Protein 4X8N (pdb70)

Sequence (185 aa):
RVLLALHHDRAPQLKISDDRLTVVGEKGYSMVRASHGVRKGAWYFEITVDEMPPDTAARLGWSQPLGNLQAPLGYDKFSYSWRSKKGTKFHQSIGKHYSSSGYGQGDVLGFYINLPEGSEIIFYKNGVNQGVAYKDIFEGVYFPAISLYKSCTVSINFGPCFKYPPKDLTYRPMSDMGERREEFDIED

Foldseek 3Di:
DKAWDPVFADPQWDADPRRFKIWDAAAKFKTWIPDWAQAFKEKKKKAFAFDPPVKKKWWAKFFSPPGRRHHALCEQGGWTFIQAQRWIHHVRDTDHFAGHHHHGWMKMWMWHRHCQTFIWMAIQQHTSDTDDPPGDHDIMTTMMMIHHTTMMGMGQDPDDPHDHPPDDHHRNVVRD/DPCPPDDDD

InterPro domains:
  IPR001870 B30.2/SPRY domain [PS50188] (360-583)
  IPR003877 SPRY domain [PF00622] (421-495)
  IPR003877 SPRY domain [SM00449] (418-582)
  IPR013320 Concanavalin A-like lectin/glucanase domain superfamily [SSF49899] (340-584)
  IPR037353 Histone methyltransferase complex subunit ASH2 [PTHR10598] (109-627)
  IPR043136 B30.2/SPRY domain superfamily [G3DSA:2.60.120.920] (379-598)
  IPR049455 Set1/Ash2 histone methyltransferase complex subunit ASH2-like, PHD zinc finger [PF21257] (108-160)
  IPR053835 Set1/Ash2 histone methyltransferase complex subunit ASH2-like, winged-helix [PF21198] (162-269)

Organism: Homo sapiens (NCBI:txid9606)

Nearest PDB structures (foldseek):
  4x8n-assembly1_A  TM=1.006E+00  e=3.905E-38  Homo sapiens
  7w6i-assembly1_A  TM=1.001E+00  e=7.296E-36  Homo sapiens
  7bre-assembly2_D  TM=9.884E-01  e=9.895E-34  Homo sapiens
  6w5m-assembly1_D  TM=9.488E-01  e=1.806E-28  Homo sapiens
  6kiw-assembly1_T  TM=9.472E-01  e=4.475E-28  Homo sapiens

CATH classification: 2.60.120.920

GO terms:
  GO:0005634 n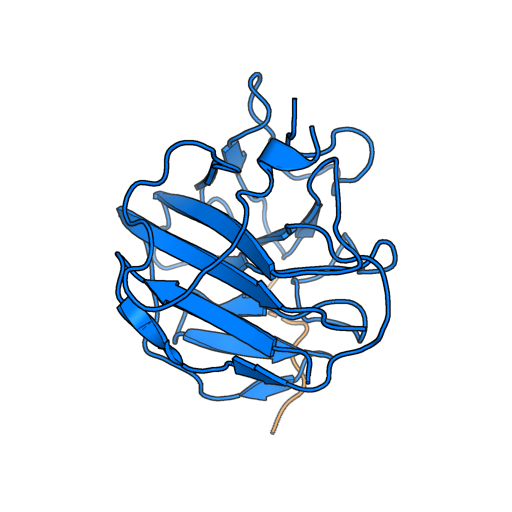ucleus (C, IDA)
  GO:0035097 histone methyltransferase complex (C, IDA)
  GO:0006974 DNA damage response (P, IDA)
  GO:0045815 transcription initiation-coupled chromatin remodeling (P, IDA)
  GO:0044666 MLL3/4 complex (C, IDA)
  GO:0048188 Set1C/COMPASS complex (C, IDA)
  GO:0005515 protein binding (F, IPI)
  GO:0005654 nucleoplasm (C, TAS)
  GO:0005634 nucleus (C, IMP)
  GO:0008013 beta-catenin binding (F, IPI)
  GO:0005654 nucleoplasm (C, IDA)
  GO:0005886 plasma membrane (C, IDA)
  GO:0000976 transcription cis-regulatory region binding (F, IDA)
  GO:0043627 response to estrogen (P, IDA)
  GO:0008284 positive regulation of cell population proliferation (P, IMP)

Radius of gyration: 14.5 Å; Cα contacts (8 Å, |Δi|>4): 533; chains: 2; bounding box: 39×40×36 Å

Solvent-accessible surface area: 8459 Å² total

B-factor: mean 18.93, std 9.14, range [5.97, 74.37]

Structure (mmCIF, N/CA/C/O backbone):
data_4X8N
#
_entry.id   4X8N
#
_cell.length_a   38.279
_cell.length_b   51.542
_cell.length_c   110.201
_cell.angle_alpha   90.00
_cell.angle_beta   90.00
_cell.angle_gamma   90.00
#
_symmetry.space_group_name_H-M   'P 2 21 21'
#
loop_
_entity.id
_entity.type
_entity.pdbx_description
1 polymer 'Set1/Ash2 histone methyltransferase complex subunit ASH2'
2 polymer 'Retinoblastoma-binding protein 5'
3 water water
#
loop_
_atom_site.group_PDB
_atom_site.id
_atom_site.type_symbol
_atom_site.label_atom_id
_atom_site.label_alt_id
_atom_site.label_comp_id
_atom_site.label_asym_id
_atom_site.label_entity_id
_atom_site.label_seq_id
_atom_site.pdbx_PDB_ins_code
_atom_site.Cartn_x
_atom_site.Cartn_y
_atom_site.Car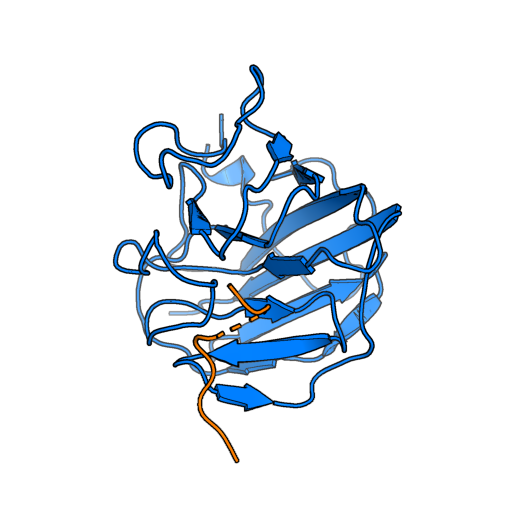tn_z
_atom_site.occupancy
_atom_site.B_iso_or_equiv
_atom_site.auth_seq_id
_atom_site.auth_comp_id
_atom_site.auth_asym_id
_atom_site.auth_atom_id
_atom_site.pdbx_PDB_model_num
ATOM 1 N N . ARG A 1 1 ? -8.953 27.174 -13.039 1.00 33.39 286 ARG A N 1
ATOM 2 C CA . ARG A 1 1 ? -7.823 26.653 -13.809 1.00 38.42 286 ARG A CA 1
ATOM 3 C C . ARG A 1 1 ? -8.098 25.250 -14.363 1.00 29.08 286 ARG A C 1
ATOM 4 O O . ARG A 1 1 ? -7.749 24.964 -15.507 1.00 26.31 286 ARG A O 1
ATOM 12 N N . VAL A 1 2 ? -8.710 24.379 -13.557 1.00 20.51 287 VAL A N 1
ATOM 13 C CA . VAL A 1 2 ? -9.267 23.134 -14.077 1.00 14.05 287 VAL A CA 1
ATOM 14 C C . VAL A 1 2 ? -10.699 23.408 -14.527 1.00 17.09 287 VAL A C 1
ATOM 15 O O . VAL A 1 2 ? -11.519 23.924 -13.763 1.00 14.03 287 VAL A O 1
ATOM 19 N N . LEU A 1 3 ? -10.998 23.075 -15.777 1.00 15.75 288 LEU A N 1
ATOM 20 C CA . LEU A 1 3 ? -12.285 23.436 -16.357 1.00 10.89 288 LEU A CA 1
ATOM 21 C C . LEU A 1 3 ? -12.766 22.358 -17.320 1.00 12.44 288 LEU A C 1
ATOM 22 O O . LEU A 1 3 ? -12.005 21.449 -17.650 1.00 12.18 288 LEU A O 1
ATOM 27 N N . LEU A 1 4 ? -14.027 22.449 -17.759 1.00 10.47 289 LEU A N 1
ATOM 28 C CA . LEU A 1 4 ? -14.475 21.629 -18.880 1.00 11.03 289 LEU A CA 1
ATOM 29 C C . LEU A 1 4 ? -13.635 22.009 -20.098 1.00 17.71 289 LEU A C 1
ATOM 30 O O . LEU A 1 4 ? -13.417 23.188 -20.363 1.00 16.60 289 LEU A O 1
ATOM 35 N N . ALA A 1 5 ? -13.136 21.011 -20.819 1.00 15.59 290 ALA A N 1
ATOM 36 C CA . ALA A 1 5 ? -12.240 21.260 -21.948 1.00 12.67 290 ALA A CA 1
ATOM 37 C C . ALA A 1 5 ? -12.995 21.735 -23.188 1.00 16.20 290 ALA A C 1
ATOM 38 O O . ALA A 1 5 ? -13.945 21.082 -23.635 1.00 22.56 290 ALA A O 1
ATOM 40 N N . LEU A 1 6 ? -12.567 22.864 -23.747 1.00 12.02 291 LEU A N 1
ATOM 41 C CA . LEU A 1 6 ? -13.135 23.344 -25.005 1.00 12.88 291 LEU A CA 1
ATOM 42 C C . LEU A 1 6 ? -12.647 22.554 -26.217 1.00 15.55 291 LEU A C 1
ATOM 43 O O . LEU A 1 6 ? -13.360 22.444 -27.220 1.00 14.65 291 LEU A O 1
ATOM 48 N N . HIS A 1 7 ? -11.429 22.027 -26.137 1.00 13.87 292 HIS A N 1
ATOM 49 C CA A HIS A 1 7 ? -10.851 21.272 -27.244 0.54 17.13 292 HIS A CA 1
ATOM 50 C CA B HIS A 1 7 ? -10.853 21.272 -27.246 0.46 16.77 292 HIS A CA 1
ATOM 51 C C . HIS A 1 7 ? -11.347 19.831 -27.274 1.00 15.17 292 HIS A C 1
ATOM 52 O O . HIS A 1 7 ? -11.289 19.174 -28.305 1.00 17.26 292 HIS A O 1
ATOM 65 N N . ASP A 1 8 ? -11.845 19.358 -26.136 1.00 13.75 293 ASP A N 1
ATOM 66 C CA . ASP A 1 8 ? -12.147 17.941 -25.946 1.00 15.14 293 ASP A CA 1
ATOM 67 C C . ASP A 1 8 ? -13.603 17.713 -25.507 1.00 14.42 293 ASP A C 1
ATOM 68 O O . ASP A 1 8 ? -13.866 17.379 -24.353 1.00 13.66 293 ASP A O 1
ATOM 73 N N . ARG A 1 9 ? -14.539 17.886 -26.439 1.00 10.19 294 ARG A N 1
ATOM 74 C CA . ARG A 1 9 ? -15.966 17.859 -26.131 1.00 9.64 294 ARG A CA 1
ATOM 75 C C . ARG A 1 9 ? -16.780 17.545 -27.383 1.00 13.20 294 ARG A C 1
ATOM 76 O O . ARG A 1 9 ? -16.368 17.859 -28.504 1.00 11.65 294 ARG A O 1
ATOM 84 N N . ALA A 1 10 ? -17.928 16.906 -27.195 1.00 12.84 295 ALA A N 1
ATOM 85 C CA . ALA A 1 10 ? -18.893 16.756 -28.275 1.00 13.78 295 ALA A CA 1
ATOM 86 C C . ALA A 1 10 ? -19.419 18.140 -28.690 1.00 13.57 295 ALA A C 1
ATOM 87 O O . ALA A 1 10 ? -19.746 18.961 -27.844 1.00 15.07 295 ALA A O 1
ATOM 89 N N . PRO A 1 11 ? -19.487 18.407 -29.999 1.00 14.04 296 PRO A N 1
ATOM 90 C CA . PRO A 1 11 ? -19.917 19.736 -30.476 1.00 13.98 296 PRO A CA 1
ATOM 91 C C . PRO A 1 11 ? -21.354 20.115 -30.075 1.00 14.01 296 PRO A C 1
ATOM 92 O O . PRO A 1 11 ? -21.633 21.306 -29.906 1.00 12.76 296 PRO A O 1
ATOM 96 N N . GLN A 1 12 ? -22.243 19.135 -29.918 1.00 9.27 297 GLN A N 1
ATOM 97 C CA . GLN A 1 12 ? -23.663 19.429 -29.637 1.00 14.68 297 GLN A CA 1
ATOM 98 C C . GLN A 1 12 ? -23.943 19.879 -28.198 1.00 18.55 297 GLN A C 1
ATOM 99 O O . GLN A 1 12 ? -24.983 20.482 -27.915 1.00 14.93 297 GLN A O 1
ATOM 105 N N . LEU A 1 13 ? -23.017 19.592 -27.292 1.00 18.87 298 LEU A N 1
ATOM 106 C CA . LEU A 1 13 ? -23.194 19.969 -25.892 1.00 15.76 298 LEU A CA 1
ATOM 107 C C . LEU A 1 13 ? -23.041 21.482 -25.712 1.00 17.14 298 LEU A C 1
ATOM 108 O O . LEU A 1 13 ? -22.217 22.122 -26.371 1.00 17.18 298 LEU A O 1
ATOM 113 N N . LYS A 1 14 ? -23.835 22.054 -24.818 1.00 19.82 299 LYS A N 1
ATOM 114 C CA . LYS A 1 14 ? -23.792 23.494 -24.600 1.00 11.74 299 LYS A CA 1
ATOM 115 C C . LYS A 1 14 ? -23.013 23.799 -23.330 1.00 13.27 299 LYS A C 1
ATOM 116 O O . LYS A 1 14 ? -23.468 23.492 -22.224 1.00 13.99 299 LYS A O 1
ATOM 122 N N . ILE A 1 15 ? -21.819 24.371 -23.5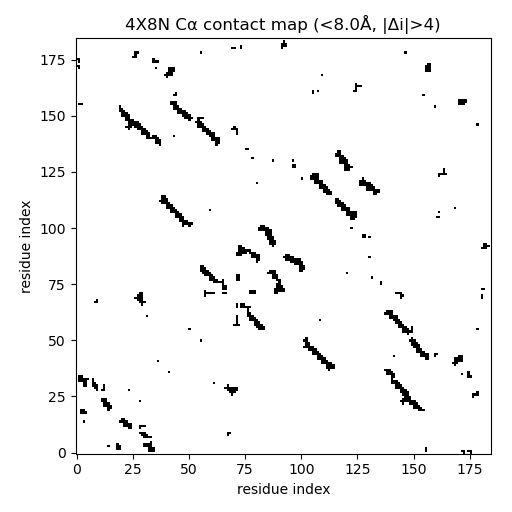01 1.00 18.26 300 ILE A N 1
ATOM 123 C CA . ILE A 1 15 ? -20.929 24.687 -22.383 1.00 17.09 300 ILE A CA 1
ATOM 124 C C . ILE A 1 15 ? -21.108 26.136 -21.966 1.00 14.49 300 ILE A C 1
ATOM 125 O O . ILE A 1 15 ? -21.190 27.026 -22.809 1.00 19.73 300 ILE A O 1
ATOM 130 N N . SER A 1 16 ? -21.144 26.386 -20.666 1.00 13.72 301 SER A N 1
ATOM 131 C CA . SER A 1 16 ? -21.339 27.745 -20.177 1.00 11.65 301 SER A CA 1
ATOM 132 C C . SER A 1 16 ? -20.064 28.579 -20.352 1.00 11.96 301 SER A C 1
ATOM 133 O O . SER A 1 16 ? -18.983 28.038 -20.571 1.00 13.11 301 SER A O 1
ATOM 136 N N . ASP A 1 17 ? -20.194 29.895 -20.236 1.00 13.63 302 ASP A N 1
ATOM 137 C CA . ASP A 1 17 ? -19.046 30.785 -20.370 1.00 20.25 302 ASP A CA 1
ATOM 138 C C . ASP A 1 17 ? -17.949 30.462 -19.363 1.00 18.42 302 ASP A C 1
ATOM 139 O O . ASP A 1 17 ? -16.757 30.554 -19.684 1.00 15.52 302 ASP A O 1
ATOM 144 N N . ASP A 1 18 ? -18.345 30.113 -18.140 1.00 17.14 303 ASP A N 1
ATOM 145 C CA . ASP A 1 18 ? -17.359 29.810 -17.106 1.00 20.36 303 ASP A CA 1
ATOM 146 C C . ASP A 1 18 ? -16.813 28.393 -17.226 1.00 15.98 303 ASP A C 1
ATOM 147 O O . ASP A 1 18 ? -15.921 28.005 -16.483 1.00 14.83 303 ASP A O 1
ATOM 152 N N . ARG A 1 19 ? -17.343 27.647 -18.189 1.00 11.81 304 ARG A N 1
ATOM 153 C CA . ARG A 1 19 ? -16.864 26.313 -18.497 1.00 12.18 304 ARG A CA 1
ATOM 154 C C . ARG A 1 19 ? -17.037 25.356 -17.326 1.00 11.35 304 ARG A C 1
ATOM 155 O O . ARG A 1 19 ? -16.248 24.448 -17.160 1.00 13.72 304 ARG A O 1
ATOM 163 N N . LEU A 1 20 ? -18.091 25.554 -16.531 1.00 16.07 305 LEU A N 1
ATOM 164 C CA . LEU A 1 20 ? -18.370 24.661 -15.399 1.00 13.37 305 LEU A CA 1
ATOM 165 C C . LEU A 1 20 ? -19.767 24.050 -15.480 1.00 16.01 305 LEU A C 1
ATOM 166 O O . LEU A 1 20 ? -20.098 23.138 -14.728 1.00 17.77 305 LEU A O 1
ATOM 171 N N . THR A 1 21 ? -20.580 24.553 -16.400 1.00 11.24 306 THR A N 1
ATOM 172 C CA . THR A 1 21 ? -21.926 24.021 -16.595 1.00 17.03 306 THR A CA 1
ATOM 173 C C . THR A 1 21 ? -22.125 23.515 -18.023 1.00 14.46 306 THR A C 1
ATOM 174 O O . THR A 1 21 ? -21.636 24.124 -18.986 1.00 15.45 306 THR A O 1
ATOM 178 N N . VAL A 1 22 ? -22.845 22.401 -18.156 1.00 11.27 307 VAL A N 1
ATOM 179 C CA . VAL A 1 22 ? -23.103 21.818 -19.470 1.00 9.87 307 VAL A CA 1
ATOM 180 C C . VAL A 1 22 ? -24.552 21.352 -19.606 1.00 13.73 307 VAL A C 1
ATOM 181 O O . VAL A 1 22 ? -25.126 20.811 -18.661 1.00 12.52 307 VAL A O 1
ATOM 185 N N . VAL A 1 23 ? -25.135 21.592 -20.783 1.00 10.61 308 VAL A N 1
ATOM 186 C CA . VAL A 1 23 ? -26.485 21.159 -21.110 1.00 9.11 308 VAL A CA 1
ATOM 187 C C . VAL A 1 23 ? -26.411 20.133 -22.247 1.00 11.09 308 VAL A C 1
ATOM 188 O O . VAL A 1 23 ? -25.662 20.317 -23.210 1.00 10.38 308 VAL A O 1
ATOM 192 N N . GLY A 1 24 ? -27.162 19.044 -22.131 1.00 8.51 309 GLY A N 1
ATOM 193 C CA . GLY A 1 24 ? -27.089 17.986 -23.124 1.00 10.28 309 GLY A CA 1
ATOM 194 C C . GLY A 1 24 ? -28.012 18.259 -24.299 1.00 11.03 309 GLY A C 1
ATOM 195 O O . GLY A 1 24 ? -28.805 19.197 -24.268 1.00 13.01 309 GLY A O 1
ATOM 196 N N . GLU A 1 25 ? -27.910 17.439 -25.339 1.00 15.51 310 GLU A N 1
ATOM 197 C CA . GLU A 1 25 ? -28.742 17.604 -26.524 1.00 18.01 310 GLU A CA 1
ATOM 198 C C . GLU A 1 25 ? -28.982 16.235 -27.154 1.00 19.23 310 GLU A C 1
ATOM 199 O O . GLU A 1 25 ? -28.034 15.561 -27.558 1.00 11.95 310 GLU A O 1
ATOM 205 N N . LYS A 1 26 ? -30.249 15.834 -27.241 1.00 14.29 311 LYS A N 1
ATOM 206 C CA . LYS A 1 26 ? -30.619 14.538 -27.812 1.00 21.60 311 LYS A CA 1
ATOM 207 C C . LYS A 1 26 ? -29.758 13.382 -27.288 1.00 23.27 311 LYS A C 1
ATOM 208 O O . LYS A 1 26 ? -29.489 13.299 -26.089 1.00 20.45 311 LYS A O 1
ATOM 214 N N . GLY A 1 27 ? -29.334 12.496 -28.192 1.00 17.64 312 GLY A N 1
ATOM 215 C CA . GLY A 1 27 ? -28.629 11.286 -27.815 1.00 10.80 312 GLY A CA 1
ATOM 216 C C . GLY A 1 27 ? -27.398 11.565 -26.975 1.00 10.64 312 GLY A C 1
ATOM 217 O O . GLY A 1 27 ? -26.884 12.679 -26.965 1.00 14.41 312 GLY A O 1
ATOM 218 N N . TYR A 1 28 ? -26.933 10.557 -26.251 1.00 10.78 313 TYR A N 1
ATOM 219 C CA . TYR A 1 28 ? -25.762 10.717 -25.397 1.00 14.58 313 TYR A CA 1
ATOM 220 C C . TYR A 1 28 ? -24.552 11.260 -26.135 1.00 11.84 313 TYR A C 1
ATOM 221 O O . TYR A 1 28 ? -24.225 10.826 -27.253 1.00 12.98 313 TYR A O 1
ATOM 230 N N . SER A 1 29 ? -23.881 12.195 -25.475 1.00 11.46 314 SER A N 1
ATOM 231 C CA . SER A 1 29 ? -22.590 12.695 -25.908 1.00 8.39 314 SER A CA 1
ATOM 232 C C . SER A 1 29 ? -21.848 13.235 -24.683 1.00 13.76 314 SER A C 1
ATOM 233 O O . SER A 1 29 ? -22.468 13.493 -23.653 1.00 15.21 314 SER A O 1
ATOM 236 N N . MET A 1 30 ? -20.536 13.442 -24.804 1.00 13.86 315 MET A N 1
ATOM 237 C CA . MET A 1 30 ? -19.661 13.630 -23.637 1.00 13.55 315 MET A CA 1
ATOM 238 C C . MET A 1 30 ? -18.684 14.819 -23.747 1.00 18.44 315 MET A C 1
ATOM 239 O O . MET A 1 30 ? -18.310 15.252 -24.847 1.00 15.56 315 MET A O 1
ATOM 244 N N . VAL A 1 31 ? -18.296 15.340 -22.586 1.00 18.98 316 VAL A N 1
ATOM 245 C CA . VAL A 1 31 ? -17.212 16.319 -22.458 1.00 15.32 316 VAL A CA 1
ATOM 246 C C . VAL A 1 31 ? -16.282 15.891 -21.318 1.00 15.50 316 VAL A C 1
ATOM 247 O O . VAL A 1 31 ? -16.750 15.413 -20.287 1.00 13.87 316 VAL A O 1
ATOM 251 N N . ARG A 1 32 ? -14.973 16.050 -21.518 1.00 12.12 317 ARG A N 1
ATOM 252 C CA . ARG A 1 32 ? -13.966 15.762 -20.490 1.00 14.88 317 ARG A CA 1
ATOM 253 C C . ARG A 1 32 ? -13.410 17.057 -19.901 1.00 13.77 317 ARG A C 1
ATOM 254 O O . ARG A 1 32 ? -13.445 18.103 -20.537 1.00 8.93 317 ARG A O 1
ATOM 262 N N . ALA A 1 33 ? -12.885 16.983 -18.684 1.00 10.01 318 ALA A N 1
ATOM 263 C CA . ALA A 1 33 ? -12.250 18.144 -18.091 1.00 9.88 318 ALA A CA 1
ATOM 264 C C . ALA A 1 33 ? -10.893 18.400 -18.767 1.00 15.62 318 ALA A C 1
ATOM 265 O O . ALA A 1 33 ? -10.381 17.552 -19.508 1.00 12.64 318 ALA A O 1
ATOM 267 N N . SER A 1 34 ? -10.329 19.574 -18.516 1.00 15.52 319 SER A N 1
ATOM 268 C CA . SER A 1 34 ? -9.040 19.973 -19.093 1.00 19.69 319 SER A CA 1
ATOM 269 C C . SER A 1 34 ? -7.840 19.231 -18.515 1.00 13.01 319 SER A C 1
ATOM 270 O O . SER A 1 34 ? -6.770 19.240 -19.114 1.00 15.16 319 SER A O 1
ATOM 273 N N . HIS A 1 35 ? -8.003 18.611 -17.347 1.00 12.15 320 HIS A N 1
ATOM 274 C CA . HIS A 1 35 ? -6.881 17.983 -16.650 1.00 12.28 320 HIS A CA 1
ATOM 275 C C . HIS A 1 35 ? -7.271 16.603 -16.165 1.00 16.73 320 HIS A C 1
ATOM 276 O O . HIS A 1 35 ? -8.414 16.385 -15.770 1.00 12.77 320 HIS A O 1
ATOM 283 N N . GLY A 1 36 ? -6.306 15.686 -16.154 1.00 15.60 321 GLY A N 1
ATOM 284 C CA . GLY A 1 36 ? -6.526 14.346 -15.635 1.00 9.82 321 GLY A CA 1
ATOM 285 C C . GLY A 1 36 ? -5.484 13.909 -14.613 1.00 11.35 321 GLY A C 1
ATOM 286 O O . GLY A 1 36 ? -4.558 14.644 -14.270 1.00 11.98 321 GLY A O 1
ATOM 287 N N . VAL A 1 37 ? -5.640 12.687 -14.131 1.00 12.98 322 VAL A N 1
ATOM 288 C CA . VAL A 1 37 ? -4.814 12.160 -13.059 1.00 12.11 322 VAL A CA 1
ATOM 289 C C . VAL A 1 37 ? -4.441 10.714 -13.387 1.00 17.26 322 VAL A C 1
ATOM 290 O O . VAL A 1 37 ? -5.229 9.980 -13.985 1.00 15.92 322 VAL A O 1
ATOM 294 N N . ARG A 1 38 ? -3.239 10.325 -12.978 1.00 10.45 323 ARG A N 1
ATOM 295 C CA . ARG A 1 38 ? -2.656 9.023 -13.281 1.00 15.80 323 ARG A CA 1
ATOM 296 C C . ARG A 1 38 ? -2.314 8.279 -11.986 1.00 15.22 323 ARG A C 1
ATOM 297 O O . ARG A 1 38 ? -2.216 7.052 -11.965 1.00 13.56 323 ARG A O 1
ATOM 305 N N . LYS A 1 39 ? -2.125 9.041 -10.914 1.00 15.17 324 LYS A N 1
ATOM 306 C CA . LYS A 1 39 ? -1.614 8.508 -9.655 1.00 16.93 324 LYS A CA 1
ATOM 307 C C . LYS A 1 39 ? -2.213 9.251 -8.455 1.00 19.96 324 LYS A C 1
ATOM 308 O O . LYS A 1 39 ? -2.443 10.455 -8.519 1.00 15.36 324 LYS A O 1
ATOM 314 N N . GLY A 1 40 ? -2.458 8.529 -7.364 1.00 18.91 325 GLY A N 1
ATOM 315 C CA . GLY A 1 40 ? -2.946 9.143 -6.139 1.00 17.20 325 GLY A CA 1
ATOM 316 C C . GLY A 1 40 ? -4.461 9.155 -6.066 1.00 16.21 325 GLY A C 1
ATOM 317 O O . GLY A 1 40 ? -5.131 8.611 -6.938 1.00 12.59 325 GLY A O 1
ATOM 318 N N . ALA A 1 41 ? -4.999 9.781 -5.024 1.00 13.25 326 ALA A N 1
ATOM 319 C CA . ALA A 1 41 ? -6.440 9.800 -4.795 1.00 13.27 326 ALA A CA 1
ATOM 320 C C . ALA A 1 41 ? -6.998 11.203 -5.025 1.00 17.22 326 ALA A C 1
ATOM 321 O O . ALA A 1 41 ? -6.444 12.189 -4.527 1.00 15.69 326 ALA A O 1
ATOM 323 N N . TRP A 1 42 ? -8.093 11.281 -5.779 1.00 10.91 327 TRP A N 1
ATOM 324 C CA . TRP A 1 42 ? -8.592 12.553 -6.290 1.00 14.67 327 TRP A CA 1
ATOM 325 C C . TRP A 1 42 ? -10.117 12.637 -6.224 1.00 15.57 327 TRP A C 1
ATOM 326 O O . TRP A 1 42 ? -10.805 11.616 -6.212 1.00 13.95 327 TRP A O 1
ATOM 337 N N . TYR A 1 43 ? -10.644 13.858 -6.202 1.00 11.90 328 TYR A N 1
ATOM 338 C CA . TYR A 1 43 ? -12.065 14.054 -5.986 1.00 11.75 328 TYR A CA 1
ATOM 339 C C . TYR A 1 43 ? -12.624 15.242 -6.780 1.00 13.19 328 TYR A C 1
ATOM 340 O O . TYR A 1 43 ? -11.935 16.233 -7.005 1.00 13.67 328 TYR A O 1
ATOM 349 N N . PHE A 1 44 ? -13.879 15.131 -7.201 1.00 11.19 329 PHE A N 1
ATOM 350 C CA . PHE A 1 44 ? -14.611 16.281 -7.701 1.00 14.64 329 PHE A CA 1
ATOM 351 C C . PHE A 1 44 ? -16.115 16.075 -7.481 1.00 14.72 329 PHE A C 1
ATOM 352 O O . PHE A 1 44 ? -16.551 14.970 -7.161 1.00 15.58 329 PHE A O 1
ATOM 360 N N . GLU A 1 45 ? -16.895 17.142 -7.644 1.00 13.22 330 GLU A N 1
ATOM 361 C CA . GLU A 1 45 ? -18.347 17.071 -7.465 1.00 11.83 330 GLU A CA 1
ATOM 362 C C . GLU A 1 45 ? -19.087 17.508 -8.717 1.00 11.31 330 GLU A C 1
ATOM 363 O O . GLU A 1 45 ? -18.571 18.309 -9.509 1.00 14.10 330 GLU A O 1
ATOM 369 N N . ILE A 1 46 ? -20.285 16.966 -8.903 1.00 11.46 331 ILE A N 1
ATOM 370 C CA . ILE A 1 46 ? -21.187 17.456 -9.930 1.00 11.16 331 ILE A CA 1
ATOM 371 C C . ILE A 1 46 ? -22.547 17.658 -9.290 1.00 12.15 331 ILE A C 1
ATOM 372 O O . ILE A 1 46 ? -23.027 16.789 -8.560 1.00 14.07 331 ILE A O 1
ATOM 377 N N . THR A 1 47 ? -23.142 18.823 -9.535 1.00 10.82 332 THR A N 1
ATOM 378 C CA . THR A 1 47 ? -24.491 19.115 -9.093 1.00 15.55 332 THR A CA 1
ATOM 379 C C . THR A 1 47 ? -25.444 18.982 -10.283 1.00 13.30 332 THR A C 1
ATOM 380 O O . THR A 1 47 ? -25.169 19.498 -11.359 1.00 13.65 332 THR A O 1
ATOM 384 N N . VAL A 1 48 ? -26.574 18.313 -10.084 1.00 8.93 333 VAL A N 1
ATOM 385 C CA . VAL A 1 48 ? -27.583 18.234 -11.127 1.00 10.49 333 VAL A CA 1
ATOM 386 C C . VAL A 1 48 ? -28.517 19.434 -11.013 1.00 12.56 333 VAL A C 1
ATOM 387 O O . VAL A 1 48 ? -29.364 19.491 -10.119 1.00 13.53 333 VAL A O 1
ATOM 391 N N . ASP A 1 49 ? -28.336 20.416 -11.895 1.00 16.55 334 ASP A N 1
ATOM 392 C CA . ASP A 1 49 ? -29.117 21.654 -11.820 1.00 16.01 334 ASP A CA 1
ATOM 393 C C . ASP A 1 49 ? -30.546 21.450 -12.303 1.00 15.48 334 ASP A C 1
ATOM 394 O O . ASP A 1 49 ? -31.475 21.971 -11.714 1.00 13.12 334 ASP A O 1
ATOM 399 N N . GLU A 1 50 ? -30.700 20.702 -13.392 1.00 11.59 335 GLU A N 1
ATOM 400 C CA . GLU A 1 50 ? -32.008 20.400 -13.949 1.00 18.78 335 GLU A CA 1
ATOM 401 C C . GLU A 1 50 ? -31.980 19.049 -14.652 1.00 20.35 335 GLU A C 1
ATOM 402 O O . GLU A 1 50 ? -31.052 18.746 -15.409 1.00 20.81 335 GLU A O 1
ATOM 408 N N . MET A 1 51 ? -33.001 18.242 -14.398 1.00 14.75 336 MET A N 1
ATOM 409 C CA . MET A 1 51 ? -33.093 16.920 -15.000 1.00 16.31 336 MET A CA 1
ATOM 410 C C . MET A 1 51 ? -34.545 16.416 -14.985 1.00 19.10 336 MET A C 1
ATOM 411 O O . MET A 1 51 ? -34.945 15.686 -14.080 1.00 16.58 336 MET A O 1
ATOM 416 N N . PRO A 1 52 ? -35.342 16.828 -15.983 1.00 16.66 337 PRO A N 1
ATOM 417 C CA . PRO A 1 52 ? -36.687 16.284 -16.182 1.00 18.38 337 PRO A CA 1
ATOM 418 C C . PRO A 1 52 ? -36.667 14.760 -16.365 1.00 22.50 337 PRO A C 1
ATOM 419 O O . PRO A 1 52 ? -35.626 14.174 -16.675 1.00 16.80 337 PRO A O 1
ATOM 423 N N . PRO A 1 53 ? -37.823 14.123 -16.160 1.00 22.71 338 PRO A N 1
ATOM 424 C CA . PRO A 1 53 ? -37.974 12.663 -16.149 1.00 23.47 338 PRO A CA 1
ATOM 425 C C . PRO A 1 53 ? -37.502 11.957 -17.420 1.00 20.44 338 PRO A C 1
ATOM 426 O O . PRO A 1 53 ? -37.197 10.768 -17.358 1.00 25.64 338 PRO A O 1
ATOM 430 N N . ASP A 1 54 ? -37.437 12.668 -18.542 1.00 12.35 339 ASP A N 1
ATOM 431 C CA . ASP A 1 54 ? -37.046 12.050 -19.802 1.00 14.57 339 ASP A CA 1
ATOM 432 C C . ASP A 1 54 ? -35.558 12.259 -20.116 1.00 18.56 339 ASP A C 1
ATOM 433 O O . ASP A 1 54 ? -35.059 11.798 -21.141 1.00 17.80 339 ASP A O 1
ATOM 438 N N . THR A 1 55 ? -34.851 12.943 -19.225 1.00 14.43 340 THR A N 1
ATOM 439 C CA . THR A 1 55 ? -33.437 13.197 -19.435 1.00 14.97 340 THR A CA 1
ATOM 440 C C . THR A 1 55 ? -32.593 12.342 -18.498 1.00 15.67 340 THR A C 1
ATOM 441 O O . THR A 1 55 ? -33.116 11.710 -17.573 1.00 14.39 340 THR A O 1
ATOM 445 N N . ALA A 1 56 ? -31.287 12.299 -18.745 1.00 8.54 341 ALA A N 1
ATOM 446 C CA . ALA A 1 56 ? -30.429 11.437 -17.938 1.00 8.03 341 ALA A CA 1
ATOM 447 C C . ALA A 1 56 ? -28.967 11.815 -18.079 1.00 13.16 341 ALA A C 1
ATOM 448 O O . ALA A 1 56 ? -28.574 12.514 -19.016 1.00 9.57 341 ALA A O 1
ATOM 450 N N . ALA A 1 57 ? -28.162 11.355 -17.131 1.00 12.57 342 ALA A N 1
ATOM 451 C CA . ALA A 1 57 ? -26.728 11.591 -17.172 1.00 12.63 342 ALA A CA 1
ATOM 452 C C . ALA A 1 57 ? -25.996 10.328 -16.791 1.00 10.87 342 ALA A C 1
ATOM 453 O O . ALA A 1 57 ? -26.521 9.489 -16.049 1.00 11.59 342 ALA A O 1
ATOM 455 N N . ARG A 1 58 ? -24.782 10.203 -17.312 1.00 14.93 343 ARG A N 1
ATOM 456 C CA . ARG A 1 58 ? -23.843 9.184 -16.879 1.00 8.80 343 ARG A CA 1
ATOM 457 C C . ARG A 1 58 ? -22.510 9.889 -16.636 1.00 10.97 343 ARG A C 1
ATOM 458 O O . ARG A 1 58 ? -21.896 10.437 -17.555 1.00 11.09 343 ARG A O 1
ATOM 466 N N . LEU A 1 59 ? -22.075 9.869 -15.382 1.00 12.90 344 LEU A N 1
ATOM 467 C CA . LEU A 1 59 ? -20.978 10.701 -14.924 1.00 7.17 344 LEU A CA 1
ATOM 468 C C . LEU A 1 59 ? -19.893 9.826 -14.325 1.00 10.95 344 LEU A C 1
ATOM 469 O O . LEU A 1 59 ? -20.178 8.746 -13.795 1.00 11.80 344 LEU A O 1
ATOM 474 N N . GLY A 1 60 ? -18.650 10.295 -14.399 1.00 9.22 345 GLY A N 1
ATOM 475 C CA . GLY A 1 60 ? -17.533 9.536 -13.878 1.00 6.54 345 GLY A CA 1
ATOM 476 C C . GLY A 1 60 ? -16.204 9.969 -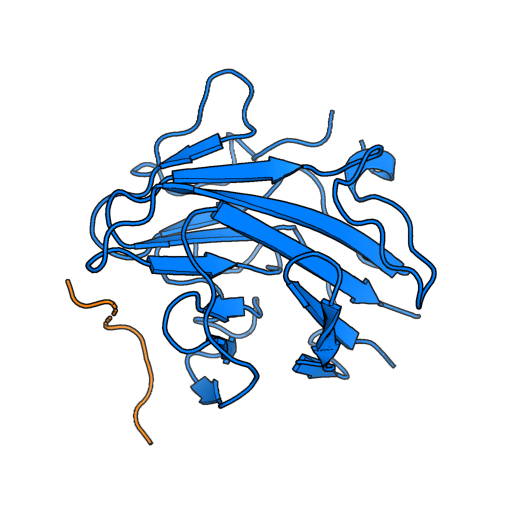14.441 1.00 15.93 345 GLY A C 1
ATOM 477 O O . GLY A 1 60 ? -15.875 11.152 -14.428 1.00 10.72 345 GLY A O 1
ATOM 478 N N . TRP A 1 61 ? -15.445 8.993 -14.939 1.00 16.88 346 TRP A N 1
ATOM 479 C CA . TRP A 1 61 ? -14.061 9.195 -15.342 1.00 14.00 346 TRP A CA 1
ATOM 480 C C . TRP A 1 61 ? -13.794 8.543 -16.699 1.00 14.48 346 TRP A C 1
ATOM 481 O O . TRP A 1 61 ? -14.282 7.439 -16.972 1.00 14.93 346 TRP A O 1
ATOM 492 N N . SER A 1 62 ? -12.997 9.219 -17.528 1.00 11.79 347 SER A N 1
ATOM 493 C CA . SER A 1 62 ? -12.639 8.737 -18.860 1.00 8.93 347 SER A CA 1
ATOM 494 C C . SER A 1 62 ? -11.173 8.997 -19.173 1.00 10.95 347 SER A C 1
ATOM 495 O O . SER A 1 62 ? -10.641 10.054 -18.837 1.00 9.06 347 SER A O 1
ATOM 498 N N . GLN A 1 63 ? -10.529 8.030 -19.817 1.00 13.96 348 GLN A N 1
ATOM 499 C CA . GLN A 1 63 ? -9.226 8.252 -20.425 1.00 14.17 348 GLN A CA 1
ATOM 500 C C . GLN A 1 63 ? -9.450 8.991 -21.735 1.00 14.45 348 GLN A C 1
ATOM 501 O O . GLN A 1 63 ? -10.579 9.031 -22.230 1.00 8.49 348 GLN A O 1
ATOM 507 N N . PRO A 1 64 ? -8.376 9.567 -22.306 1.00 11.49 349 PRO A N 1
ATOM 508 C CA . PRO A 1 64 ? -8.467 10.388 -23.521 1.00 14.67 349 PRO A CA 1
ATOM 509 C C . PRO A 1 64 ? -9.158 9.714 -24.710 1.00 16.37 349 PRO A C 1
ATOM 510 O O . PRO A 1 64 ? -9.775 10.410 -25.518 1.00 13.58 349 PRO A O 1
ATOM 514 N N . LEU A 1 65 ? -9.073 8.392 -24.812 1.00 13.39 350 LEU A N 1
ATOM 515 C CA . LEU A 1 65 ? -9.693 7.683 -25.931 1.00 15.31 350 LEU A CA 1
ATOM 516 C C . LEU A 1 65 ? -11.181 7.341 -25.757 1.00 20.13 350 LEU A C 1
ATOM 517 O O . LEU A 1 65 ? -11.788 6.765 -26.655 1.00 15.45 350 LEU A O 1
ATOM 522 N N . GLY A 1 66 ? -11.774 7.700 -24.621 1.00 13.68 351 GLY A N 1
ATOM 523 C CA . GLY A 1 66 ? -13.206 7.492 -24.445 1.00 11.33 351 GLY A CA 1
ATOM 524 C C . GLY A 1 66 ? -13.994 8.218 -25.528 1.00 14.37 351 GLY A C 1
ATOM 525 O O . GLY A 1 66 ? -13.732 9.383 -25.822 1.00 17.03 351 GLY A O 1
ATOM 526 N N . ASN A 1 67 ? -14.948 7.522 -26.132 1.00 12.20 352 ASN A N 1
ATOM 527 C CA . ASN A 1 67 ? -15.729 8.053 -27.251 1.00 10.65 352 ASN A CA 1
ATOM 528 C C . ASN A 1 67 ? -16.613 9.231 -26.841 1.00 11.54 352 ASN A C 1
ATOM 529 O O . ASN A 1 67 ? -17.524 9.062 -26.025 1.00 12.14 352 ASN A O 1
ATOM 534 N N . LEU A 1 68 ? -16.365 10.414 -27.412 1.00 11.88 353 LEU A N 1
ATOM 535 C CA . LEU A 1 68 ? -17.185 11.599 -27.106 1.00 13.35 353 LEU A CA 1
ATOM 536 C C . LEU A 1 68 ? -18.616 11.514 -27.646 1.00 14.70 353 LEU A C 1
ATOM 537 O O . LEU A 1 68 ? -19.498 12.245 -27.196 1.00 10.96 353 LEU A O 1
ATOM 542 N N . GLN A 1 69 ? -18.839 10.644 -28.625 1.00 9.17 354 GLN A N 1
ATOM 543 C CA . GLN A 1 69 ? -20.162 10.521 -29.240 1.00 14.75 354 GLN A CA 1
ATOM 544 C C . GLN A 1 69 ? -20.887 9.260 -28.767 1.00 14.54 354 GLN A C 1
ATOM 545 O O . GLN A 1 69 ? -21.413 8.483 -29.566 1.00 13.16 354 GLN A O 1
ATOM 551 N N . ALA A 1 70 ? -20.903 9.070 -27.454 1.00 13.85 355 ALA A N 1
ATOM 552 C CA . ALA A 1 70 ? -21.483 7.880 -26.841 1.00 12.31 355 ALA A CA 1
ATOM 553 C C . ALA A 1 70 ? -21.593 8.142 -25.342 1.00 13.42 355 ALA A C 1
ATOM 554 O O . ALA A 1 70 ? -20.959 9.072 -24.835 1.00 13.34 355 ALA A O 1
ATOM 556 N N . PRO A 1 71 ? -22.387 7.330 -24.625 1.00 8.42 356 PRO A N 1
ATOM 557 C CA . PRO A 1 71 ? -22.517 7.540 -23.174 1.00 11.07 356 PRO A CA 1
ATOM 558 C C . PRO A 1 71 ? -21.202 7.220 -22.489 1.00 10.85 356 PRO A C 1
ATOM 559 O O . PRO A 1 71 ? -20.491 6.326 -22.958 1.00 8.71 356 PRO A O 1
ATOM 563 N N . LEU A 1 72 ? -20.867 7.942 -21.423 1.00 11.01 357 LEU A N 1
ATOM 564 C CA . LEU A 1 72 ? -19.740 7.565 -20.574 1.00 13.15 357 LEU A CA 1
ATOM 565 C C . LEU A 1 72 ? -19.952 6.112 -20.119 1.00 13.76 357 LEU A C 1
ATOM 566 O O . LEU A 1 72 ? -21.081 5.697 -19.852 1.00 12.26 357 LEU A O 1
ATOM 571 N N . GLY A 1 73 ? -18.879 5.335 -20.034 1.00 9.64 358 GLY A N 1
ATOM 572 C CA . GLY A 1 73 ? -19.007 3.917 -19.719 1.00 14.23 358 GLY A CA 1
ATOM 573 C C . GLY A 1 73 ? -19.256 3.014 -20.932 1.00 17.56 358 GLY A C 1
ATOM 574 O O . GLY A 1 73 ? -19.393 1.794 -20.800 1.00 19.47 358 GLY A O 1
ATOM 575 N N . TYR A 1 74 ? -19.306 3.610 -22.119 1.00 11.66 359 TYR A N 1
ATOM 576 C CA . TYR A 1 74 ? -19.606 2.875 -23.355 1.00 10.26 359 TYR A CA 1
ATOM 577 C C . TYR A 1 74 ? -18.498 1.884 -23.772 1.00 11.13 359 TYR A C 1
ATOM 578 O O . TYR A 1 74 ? -18.770 0.791 -24.278 1.00 13.47 359 TYR A O 1
ATOM 587 N N . ASP A 1 75 ? -17.248 2.269 -23.552 1.00 14.22 360 ASP A N 1
ATOM 588 C CA . ASP A 1 75 ? -16.114 1.483 -24.030 1.00 13.44 360 ASP A CA 1
ATOM 589 C C . ASP A 1 75 ? 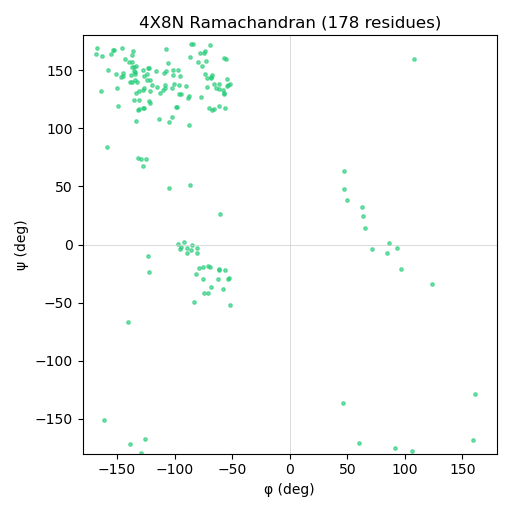-15.186 1.162 -22.872 1.00 13.65 360 ASP A C 1
ATOM 590 O O . ASP A 1 75 ? -15.564 1.349 -21.718 1.00 11.03 360 ASP A O 1
ATOM 595 N N . LYS A 1 76 ? -13.974 0.685 -23.153 1.00 14.14 361 LYS A N 1
ATOM 596 C CA . LYS A 1 76 ? -13.093 0.266 -22.064 1.00 17.25 361 LYS A CA 1
ATOM 597 C C . LYS A 1 76 ? -12.392 1.441 -21.401 1.00 13.14 361 LYS A C 1
ATOM 598 O O . LYS A 1 76 ? -11.720 1.275 -20.378 1.00 13.40 361 LYS A O 1
ATOM 604 N N . PHE A 1 77 ? -12.556 2.621 -21.985 1.00 10.87 362 PHE A N 1
ATOM 605 C CA . PHE A 1 77 ? -11.817 3.806 -21.555 1.00 15.49 362 PHE A CA 1
ATOM 606 C C . PHE A 1 77 ? -12.518 4.609 -20.457 1.00 18.62 362 PHE A C 1
ATOM 607 O O . PHE A 1 77 ? -11.939 5.545 -19.919 1.00 9.18 362 PHE A O 1
ATOM 615 N N . SER A 1 78 ? -13.757 4.248 -20.118 1.00 15.05 363 SER A N 1
ATOM 616 C CA . SER A 1 78 ? -14.475 5.009 -19.102 1.00 16.03 363 SER A CA 1
ATOM 617 C C . SER A 1 78 ? -15.351 4.167 -18.171 1.00 13.21 363 SER A C 1
ATOM 618 O O . SER A 1 78 ? -15.701 3.031 -18.487 1.00 14.80 363 SER A O 1
ATOM 621 N N . TYR A 1 79 ? -15.670 4.740 -17.011 1.00 13.99 364 TYR A N 1
ATOM 622 C CA . TYR A 1 79 ? -16.531 4.116 -16.002 1.00 14.66 364 TYR A CA 1
ATOM 623 C C . TYR A 1 79 ? -17.554 5.159 -15.533 1.00 12.41 364 TYR A C 1
ATOM 624 O O . TYR A 1 79 ? -17.182 6.274 -15.170 1.00 12.93 364 TYR A O 1
ATOM 633 N N . SER A 1 80 ? -18.834 4.807 -15.514 1.00 11.52 365 SER A N 1
ATOM 634 C CA . SER A 1 80 ? -19.855 5.821 -15.259 1.00 10.96 365 SER A CA 1
ATOM 635 C C . SER A 1 80 ? -20.939 5.372 -14.297 1.00 9.71 365 SER A C 1
ATOM 636 O O . SER A 1 80 ? -21.075 4.177 -14.009 1.00 12.26 365 SER A O 1
ATOM 639 N N . TRP A 1 81 ? -21.713 6.349 -13.825 1.00 12.66 366 TRP A N 1
ATOM 640 C CA . TRP A 1 81 ? -22.816 6.157 -12.874 1.00 12.63 366 TRP A CA 1
ATOM 641 C C . TRP A 1 81 ? -24.066 6.810 -13.467 1.00 12.00 366 TRP A C 1
ATOM 642 O O . TRP A 1 81 ? -24.083 8.026 -13.673 1.00 10.86 366 TRP A O 1
ATOM 653 N N . ARG A 1 82 ? -25.104 6.023 -13.731 1.00 12.54 367 ARG A N 1
ATOM 654 C CA . ARG A 1 82 ? -26.330 6.542 -14.359 1.00 15.88 367 ARG A CA 1
ATOM 655 C C . ARG A 1 82 ? -27.370 7.102 -13.372 1.00 11.98 367 ARG A C 1
ATOM 656 O O . ARG A 1 82 ? -27.768 6.431 -12.416 1.00 10.45 367 ARG A O 1
ATOM 664 N N . SER A 1 83 ? -27.815 8.329 -13.632 1.00 8.95 368 SER A N 1
ATOM 665 C CA . SER A 1 83 ? -28.840 8.984 -12.825 1.00 10.31 368 SER A CA 1
ATOM 666 C C . SER A 1 83 ? -30.057 8.086 -12.664 1.00 13.83 368 SER A C 1
ATOM 667 O O . SER A 1 83 ? -30.530 7.840 -11.561 1.00 16.58 368 SER A O 1
ATOM 670 N N . LYS A 1 84 ? -30.553 7.601 -13.791 1.00 14.04 369 LYS A N 1
ATOM 671 C CA . LYS A 1 84 ? -31.661 6.668 -13.820 1.00 22.15 369 LYS A CA 1
ATOM 672 C C . LYS A 1 84 ? -31.215 5.325 -13.223 1.00 17.01 369 LYS A C 1
ATOM 673 O O . LYS A 1 84 ? -30.309 4.675 -13.749 1.00 14.01 369 LYS A O 1
ATOM 679 N N . LYS A 1 85 ? -31.822 4.952 -12.097 1.00 12.72 370 LYS A N 1
ATOM 680 C CA . LYS A 1 85 ? -31.576 3.660 -11.440 1.00 14.91 370 LYS A CA 1
ATOM 681 C C . LYS A 1 85 ? -30.205 3.458 -10.729 1.00 18.08 370 LYS A C 1
ATOM 682 O O . LYS A 1 85 ? -29.977 2.416 -10.097 1.00 18.42 370 LYS A O 1
ATOM 688 N N . GLY A 1 86 ? -29.311 4.443 -10.820 1.00 15.58 371 GLY A N 1
ATOM 689 C CA . GLY A 1 86 ? -28.001 4.360 -10.175 1.00 14.78 371 GLY A CA 1
ATOM 690 C C . GLY A 1 86 ? -27.101 3.244 -10.685 1.00 13.13 371 GLY A C 1
ATOM 691 O O . GLY A 1 86 ? -26.198 2.787 -9.985 1.00 14.06 371 GLY A O 1
ATOM 692 N N . THR A 1 87 ? -27.350 2.825 -11.921 1.00 10.52 372 THR A N 1
ATOM 693 C CA . THR A 1 87 ? -26.620 1.748 -12.575 1.00 8.19 372 THR A CA 1
ATOM 694 C C . THR A 1 87 ? -25.188 2.184 -12.860 1.00 12.31 372 THR A C 1
ATOM 695 O O . THR A 1 87 ? -24.937 3.346 -13.187 1.00 12.36 372 THR A O 1
ATOM 699 N N . LYS A 1 88 ? -24.243 1.260 -12.729 1.00 13.53 373 LYS A N 1
ATOM 700 C CA . LYS A 1 88 ? -22.856 1.543 -13.111 1.00 10.58 373 LYS A CA 1
ATOM 701 C C . LYS A 1 88 ? -22.552 0.946 -14.489 1.00 15.28 373 LYS A C 1
ATOM 702 O O . LYS A 1 88 ? -22.970 -0.175 -14.786 1.00 13.89 373 LYS A O 1
ATOM 708 N N . PHE A 1 89 ? -21.832 1.697 -15.325 1.00 15.34 374 PHE A N 1
ATOM 709 C CA . PHE A 1 89 ? -21.540 1.263 -16.692 1.00 15.52 374 PHE A CA 1
ATOM 710 C C . PHE A 1 89 ? -20.050 1.228 -17.016 1.00 14.08 374 PHE A C 1
ATOM 711 O O . PHE A 1 89 ? -19.280 2.088 -16.591 1.00 12.99 374 PHE A O 1
ATOM 719 N N . HIS A 1 90 ? -19.664 0.217 -17.781 1.00 13.62 375 HIS A N 1
ATOM 720 C CA . HIS A 1 90 ? -18.306 0.067 -18.279 1.00 10.24 375 HIS A CA 1
ATOM 721 C C . HIS A 1 90 ? -18.349 -0.953 -19.410 1.00 9.11 375 HIS A C 1
ATOM 722 O O . HIS A 1 90 ? -18.939 -2.007 -19.257 1.00 10.37 375 HIS A O 1
ATOM 729 N N . GLN A 1 91 ? -17.716 -0.621 -20.535 1.00 12.76 376 GLN A N 1
ATOM 730 C CA . GLN A 1 91 ? -17.820 -1.399 -21.775 1.00 13.18 376 GLN A CA 1
ATOM 731 C C . GLN A 1 91 ? -19.268 -1.706 -22.155 1.00 14.01 376 GLN A C 1
ATOM 732 O O . GLN A 1 91 ? -19.564 -2.785 -22.662 1.00 15.12 376 GLN A O 1
ATOM 738 N N . SER A 1 92 ? -20.147 -0.728 -21.931 1.00 14.75 377 SER A N 1
ATOM 739 C CA . SER A 1 92 ? -21.569 -0.828 -22.248 1.00 12.97 377 SER A CA 1
ATOM 740 C C . SER A 1 92 ? -22.349 -1.875 -21.427 1.00 16.96 377 SER A C 1
ATOM 741 O O . SER A 1 92 ? -23.491 -2.200 -21.758 1.00 20.22 377 SER A O 1
ATOM 744 N N . ILE A 1 93 ? -21.748 -2.369 -20.345 1.00 16.70 378 ILE A N 1
ATOM 745 C CA . ILE A 1 93 ? -22.422 -3.299 -19.433 1.00 11.30 378 ILE A CA 1
ATOM 746 C C . ILE A 1 93 ? -22.968 -2.577 -18.204 1.00 9.48 378 ILE A C 1
ATOM 747 O O . ILE A 1 93 ? -22.210 -1.999 -17.430 1.00 9.02 378 ILE A O 1
ATOM 752 N N . GLY A 1 94 ? -24.280 -2.616 -18.019 1.00 13.96 379 GLY A N 1
ATOM 753 C CA . GLY A 1 94 ? -24.890 -1.957 -16.876 1.00 13.94 379 GLY A CA 1
ATOM 754 C C . GLY A 1 94 ? -25.061 -2.955 -15.746 1.00 19.38 379 GLY A C 1
ATOM 755 O O . GLY A 1 94 ? -25.568 -4.053 -15.964 1.00 19.03 379 GLY A O 1
ATOM 756 N N . LYS A 1 95 ? -24.608 -2.593 -14.550 1.00 14.94 380 LYS A N 1
ATOM 757 C CA . LYS A 1 95 ? -24.759 -3.451 -13.378 1.00 18.39 380 LYS A CA 1
ATOM 758 C C . LYS A 1 95 ? -25.406 -2.674 -12.236 1.00 19.54 380 LYS A C 1
ATOM 759 O O . LYS A 1 95 ? -25.222 -1.455 -12.123 1.00 15.14 380 LYS A O 1
ATOM 765 N N . HIS A 1 96 ? -26.152 -3.373 -11.384 1.00 17.97 381 HIS A N 1
ATOM 766 C CA . HIS A 1 96 ? -26.719 -2.733 -10.199 1.00 14.34 381 HIS A CA 1
ATOM 767 C C . HIS A 1 96 ? -25.595 -2.210 -9.320 1.00 14.47 381 HIS A C 1
ATOM 768 O O . HIS A 1 96 ? -24.564 -2.864 -9.136 1.00 14.44 381 HIS A O 1
ATOM 775 N N . TYR A 1 97 ? -25.794 -1.014 -8.794 1.00 18.37 382 TYR A N 1
ATOM 776 C CA . TYR A 1 97 ? -24.786 -0.371 -7.972 1.00 14.78 382 TYR A CA 1
ATOM 777 C C . TYR A 1 97 ? -25.440 0.362 -6.791 1.00 15.53 382 TYR A C 1
ATOM 778 O O . TYR A 1 97 ? -25.276 -0.042 -5.640 1.00 16.31 382 TYR A O 1
ATOM 787 N N . SER A 1 98 ? -26.200 1.416 -7.068 1.00 13.04 383 SER A N 1
ATOM 788 C CA . SER A 1 98 ? -26.865 2.141 -5.982 1.00 17.59 383 SER A CA 1
ATOM 789 C C . SER A 1 98 ? -28.294 2.530 -6.362 1.00 12.16 383 SER A C 1
ATOM 790 O O . SER A 1 98 ? -28.810 2.106 -7.392 1.00 14.61 383 SER A O 1
ATOM 793 N N . SER A 1 99 ? -28.928 3.341 -5.523 1.00 9.79 384 SER A N 1
ATOM 794 C CA A SER A 1 99 ? -30.173 3.981 -5.915 0.51 16.57 384 SER A CA 1
ATOM 795 C CA B SER A 1 99 ? -30.170 4.003 -5.895 0.49 16.72 384 SER A CA 1
ATOM 796 C C . SER A 1 99 ? -29.855 5.105 -6.905 1.00 19.72 384 SER A C 1
ATOM 797 O O . SER A 1 99 ? -28.717 5.581 -6.981 1.00 24.00 384 SER A O 1
ATOM 802 N N . GLY A 1 100 ? -30.851 5.511 -7.683 1.00 15.13 385 GLY A N 1
ATOM 803 C CA . GLY A 1 100 ? -30.656 6.568 -8.660 1.00 22.74 385 GLY A CA 1
ATOM 804 C C . GLY A 1 100 ? -30.435 7.932 -8.031 1.00 16.90 385 GLY A C 1
ATOM 805 O O . GLY A 1 100 ? -30.564 8.092 -6.816 1.00 14.11 385 GLY A O 1
ATOM 806 N N . TYR A 1 101 ? -30.088 8.910 -8.862 1.00 10.72 386 TYR A N 1
ATOM 807 C CA . TYR A 1 101 ? -29.906 10.293 -8.419 1.00 10.25 386 TYR A CA 1
ATOM 808 C C . TYR A 1 101 ? -30.555 11.208 -9.443 1.00 11.05 386 TYR A C 1
ATOM 809 O O . TYR A 1 101 ? -30.868 10.779 -10.551 1.00 12.22 386 TYR A O 1
ATOM 818 N N . GLY A 1 102 ? -30.797 12.455 -9.066 1.00 16.46 387 GLY A N 1
ATOM 819 C CA . GLY A 1 102 ? -31.432 13.373 -9.984 1.00 18.22 387 GLY A CA 1
ATOM 820 C C . GLY A 1 102 ? -31.272 14.835 -9.639 1.00 17.12 387 GLY A C 1
ATOM 821 O O . GLY A 1 102 ? -30.287 15.264 -9.018 1.00 12.59 387 GLY A O 1
ATOM 822 N N . GLN A 1 103 ? -32.266 15.603 -10.057 1.00 14.69 388 GLN A N 1
ATOM 823 C CA . GLN A 1 103 ? -32.242 17.042 -9.902 1.00 21.84 388 GLN A CA 1
ATOM 824 C C . GLN A 1 103 ? -32.065 17.410 -8.442 1.00 18.87 388 GLN A C 1
ATOM 825 O O . GLN A 1 103 ? -32.773 16.890 -7.575 1.00 17.54 388 GLN A O 1
ATOM 831 N N . GLY A 1 104 ? -31.114 18.299 -8.173 1.00 13.92 389 GLY A N 1
ATOM 832 C CA . GLY A 1 104 ? -30.895 18.780 -6.818 1.00 17.70 389 GLY A CA 1
ATOM 833 C C . GLY A 1 104 ? -29.790 18.043 -6.082 1.00 20.44 389 GLY A C 1
ATOM 834 O O . GLY A 1 104 ? -29.227 18.560 -5.114 1.00 24.58 389 GLY A O 1
ATOM 835 N N . ASP A 1 105 ? -29.476 16.834 -6.539 1.00 19.46 390 ASP A N 1
ATOM 836 C CA . ASP A 1 105 ? -28.435 16.026 -5.907 1.00 16.55 390 ASP A CA 1
ATOM 837 C C . ASP A 1 105 ? -27.048 16.550 -6.212 1.00 13.73 390 ASP A C 1
ATOM 838 O O . ASP A 1 105 ? -26.807 17.069 -7.313 1.00 10.38 390 ASP A O 1
ATOM 843 N N . VAL A 1 106 ? -26.147 16.396 -5.234 1.00 10.80 391 VAL A N 1
ATOM 844 C CA . VAL A 1 106 ? -24.732 16.723 -5.397 1.00 11.56 391 VAL A CA 1
ATOM 845 C C . VAL A 1 106 ? -23.927 15.423 -5.329 1.00 14.31 391 VAL A C 1
ATOM 846 O O . VAL A 1 106 ? -23.800 14.801 -4.263 1.00 11.78 391 VAL A O 1
ATOM 850 N N . LEU A 1 107 ? -23.412 15.000 -6.476 1.00 14.90 392 LEU A N 1
ATOM 851 C CA . LEU A 1 107 ? -22.721 13.727 -6.571 1.00 16.69 392 LEU A CA 1
ATOM 852 C C . LEU A 1 107 ? -21.230 13.944 -6.425 1.00 9.40 392 LEU A C 1
ATOM 853 O O . LEU A 1 107 ? -20.691 14.958 -6.862 1.00 11.92 392 LEU A O 1
ATOM 858 N N . GLY A 1 108 ? -20.569 12.986 -5.795 1.00 15.05 393 GLY A N 1
ATOM 859 C CA . GLY A 1 108 ? -19.142 13.073 -5.564 1.00 9.54 393 GLY A CA 1
ATOM 860 C C . GLY A 1 108 ? -18.469 11.961 -6.322 1.00 11.69 393 GLY A C 1
ATOM 861 O O . GLY A 1 108 ? -19.042 10.892 -6.492 1.00 11.64 393 GLY A O 1
ATOM 862 N N . PHE A 1 109 ? -17.239 12.217 -6.760 1.00 12.43 394 PHE A N 1
ATOM 863 C CA . PHE A 1 109 ? -16.527 11.302 -7.638 1.00 12.30 394 PHE A CA 1
ATOM 864 C C . PHE A 1 109 ? -15.109 11.094 -7.133 1.00 15.00 394 PHE A C 1
ATOM 865 O O . PHE A 1 109 ? -14.269 11.985 -7.228 1.00 17.81 394 PHE A O 1
ATOM 873 N N . TYR A 1 110 ? -14.865 9.918 -6.559 1.00 15.79 395 TYR A N 1
ATOM 874 C CA . TYR A 1 110 ? -13.555 9.574 -6.003 1.00 15.01 395 TYR A CA 1
ATOM 875 C C . TYR A 1 110 ? -12.837 8.540 -6.863 1.00 15.32 395 TYR A C 1
ATOM 876 O O . TYR A 1 110 ? -13.440 7.559 -7.329 1.00 13.24 395 TYR A O 1
ATOM 885 N N . ILE A 1 111 ? -11.545 8.751 -7.063 1.00 16.71 396 ILE A N 1
ATOM 886 C CA . ILE A 1 111 ? -10.701 7.736 -7.686 1.00 6.95 396 ILE A CA 1
ATOM 887 C C . ILE A 1 111 ? -9.400 7.583 -6.900 1.00 15.14 396 ILE A C 1
ATOM 888 O O . ILE A 1 111 ? -8.922 8.523 -6.267 1.00 16.19 396 ILE A O 1
ATOM 893 N N . ASN A 1 112 ? -8.865 6.369 -6.909 1.00 13.71 397 ASN A N 1
ATOM 894 C CA . ASN A 1 112 ? -7.614 6.066 -6.250 1.00 13.89 397 ASN A CA 1
ATOM 895 C C . ASN A 1 112 ? -6.794 5.219 -7.195 1.00 19.25 397 ASN A C 1
ATOM 896 O O . ASN A 1 112 ? -7.257 4.176 -7.666 1.00 16.79 397 ASN A O 1
ATOM 901 N N . LEU A 1 113 ? -5.582 5.689 -7.482 1.00 15.98 398 LEU A N 1
ATOM 902 C CA . LEU A 1 113 ? -4.723 5.088 -8.473 1.00 11.91 398 LEU A CA 1
ATOM 903 C C . LEU A 1 113 ? -3.344 4.932 -7.849 1.00 18.68 398 LEU A C 1
ATOM 904 O O . LEU A 1 113 ? -2.428 5.691 -8.157 1.00 13.94 398 LEU A O 1
ATOM 909 N N . PRO A 1 114 ? -3.199 3.957 -6.942 1.00 21.79 399 PRO A N 1
ATOM 910 C CA . PRO A 1 114 ? -1.888 3.769 -6.326 1.00 14.01 399 PRO A CA 1
ATOM 911 C C . PRO A 1 114 ? -0.961 3.157 -7.368 1.00 20.20 399 PRO A C 1
ATOM 912 O O . PRO A 1 114 ? -1.434 2.572 -8.346 1.00 24.78 399 PRO A O 1
ATOM 916 N N . GLU A 1 115 ? 0.339 3.315 -7.186 1.00 22.48 400 GLU A N 1
ATOM 917 C CA . GLU A 1 115 ? 1.295 2.799 -8.155 1.00 32.84 400 GLU A CA 1
ATOM 918 C C . GLU A 1 115 ? 2.335 1.940 -7.456 1.00 35.55 400 GLU A C 1
ATOM 919 O O . GLU A 1 115 ? 2.780 2.276 -6.361 1.00 42.99 400 GLU A O 1
ATOM 921 N N . GLY A 1 121 ? -5.079 -2.304 -6.852 1.00 28.30 444 GLY A N 1
ATOM 922 C CA . GLY A 1 121 ? -5.426 -1.533 -5.672 1.00 19.53 444 GLY A CA 1
ATOM 923 C C . GLY A 1 121 ? -6.238 -0.302 -6.023 1.00 19.22 444 GLY A C 1
ATOM 924 O O . GLY A 1 121 ? -6.661 0.433 -5.144 1.00 20.43 444 GLY A O 1
ATOM 925 N N . SER A 1 122 ? -6.463 -0.076 -7.313 1.00 18.28 445 SER A N 1
ATOM 926 C CA . SER A 1 122 ? -7.172 1.121 -7.747 1.00 19.43 445 SER A CA 1
ATOM 927 C C . SER A 1 122 ? -8.668 0.977 -7.494 1.00 22.23 445 SER A C 1
ATOM 928 O O . SER A 1 122 ? -9.190 -0.136 -7.444 1.00 18.68 445 SER A O 1
ATOM 931 N N . GLU A 1 123 ? -9.351 2.106 -7.327 1.00 23.49 446 GLU A N 1
ATOM 932 C CA . GLU A 1 123 ? -10.771 2.101 -6.989 1.00 15.05 446 GLU A CA 1
ATOM 933 C C . GLU A 1 123 ? -11.479 3.332 -7.522 1.00 17.96 446 GLU A C 1
ATOM 934 O O . GLU A 1 123 ? -10.907 4.429 -7.553 1.00 18.30 446 GLU A O 1
ATOM 940 N N . ILE A 1 124 ? -12.745 3.144 -7.883 1.00 16.96 447 ILE A N 1
ATOM 941 C CA . ILE A 1 124 ? -13.661 4.237 -8.198 1.00 11.80 447 ILE A CA 1
ATOM 942 C C . ILE A 1 124 ? -14.878 4.142 -7.259 1.00 13.32 447 ILE A C 1
ATOM 943 O O . ILE A 1 124 ? -15.536 3.108 -7.184 1.00 17.17 447 ILE A O 1
ATOM 948 N N . ILE A 1 125 ? -15.142 5.214 -6.521 1.00 13.40 448 ILE A N 1
ATOM 949 C CA . ILE A 1 125 ? -16.225 5.261 -5.547 1.00 11.56 448 ILE A CA 1
ATOM 950 C C . ILE A 1 125 ? -17.085 6.489 -5.858 1.00 13.12 448 ILE A C 1
ATOM 951 O O . ILE A 1 125 ? -16.550 7.560 -6.137 1.00 12.88 448 ILE A O 1
ATOM 956 N N . PHE A 1 126 ? -18.409 6.322 -5.851 1.00 15.88 449 PHE A N 1
ATOM 957 C CA . PHE A 1 126 ? -19.334 7.448 -6.049 1.00 1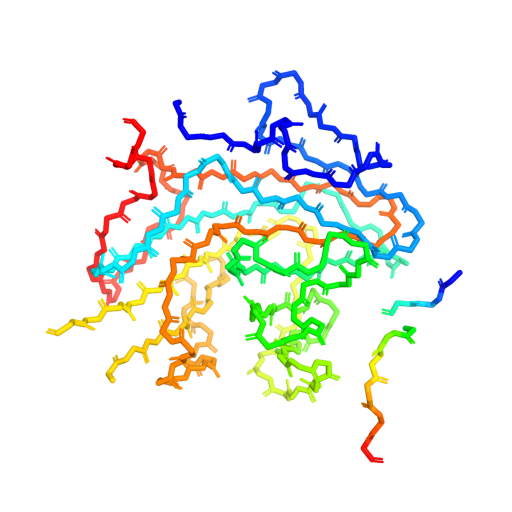1.06 449 PHE A CA 1
ATOM 958 C C . PHE A 1 126 ? -20.044 7.844 -4.740 1.00 14.17 449 PHE A C 1
ATOM 959 O O . PHE A 1 126 ? -20.299 7.005 -3.871 1.00 10.25 449 PHE A O 1
ATOM 967 N N . TYR A 1 127 ? -20.363 9.129 -4.620 1.00 18.25 450 TYR A N 1
ATOM 968 C CA . TYR A 1 127 ? -21.021 9.679 -3.436 1.00 17.61 450 TYR A CA 1
ATOM 969 C C . TYR A 1 127 ? -22.311 10.380 -3.822 1.00 15.69 450 TYR A C 1
ATOM 970 O O . TYR A 1 127 ? -22.398 10.966 -4.899 1.00 14.19 450 TYR A O 1
ATOM 979 N N . LYS A 1 128 ? -23.307 10.331 -2.941 1.00 11.31 451 LYS A N 1
ATOM 980 C CA . LYS A 1 128 ? -24.503 11.142 -3.133 1.00 14.04 451 LYS A CA 1
ATOM 981 C C . LYS A 1 128 ? -24.782 11.963 -1.884 1.00 14.76 451 LYS A C 1
ATOM 982 O O . LYS A 1 128 ? -25.028 11.418 -0.811 1.00 15.46 451 LYS A O 1
ATOM 988 N N . ASN A 1 129 ? -24.741 13.278 -2.039 1.00 16.15 452 ASN A N 1
ATOM 989 C CA . ASN A 1 129 ? -24.952 14.185 -0.921 1.00 19.42 452 ASN A CA 1
ATOM 990 C C . ASN A 1 129 ? -24.132 13.780 0.306 1.00 17.91 452 ASN A C 1
ATOM 991 O O . ASN A 1 129 ? -24.647 13.697 1.413 1.00 20.66 452 ASN A O 1
ATOM 996 N N . GLY A 1 130 ? -22.850 13.512 0.090 1.00 16.47 453 GLY A N 1
ATOM 997 C CA . GLY A 1 130 ? -21.957 13.152 1.173 1.00 22.35 453 GLY A CA 1
ATOM 998 C C . GLY A 1 130 ? -21.965 11.681 1.563 1.00 22.60 453 GLY A C 1
ATOM 999 O O . GLY A 1 130 ? -21.141 11.257 2.364 1.00 25.47 453 GLY A O 1
ATOM 1000 N N . VAL A 1 131 ? -22.880 10.894 1.000 1.00 23.49 454 VAL A N 1
ATOM 1001 C CA . VAL A 1 131 ? -22.978 9.480 1.377 1.00 19.77 454 VAL A CA 1
ATOM 1002 C C . VAL A 1 131 ? -22.262 8.524 0.399 1.00 20.84 454 VAL A C 1
ATOM 1003 O O . VAL A 1 131 ? -22.605 8.447 -0.787 1.00 12.68 454 VAL A O 1
ATOM 1007 N N . ASN A 1 132 ? -21.265 7.805 0.914 1.00 14.51 455 ASN A N 1
ATOM 1008 C CA . ASN A 1 132 ? -20.545 6.784 0.156 1.00 15.56 455 ASN A CA 1
ATOM 1009 C C . ASN A 1 132 ? -21.506 5.727 -0.393 1.00 18.18 455 ASN A C 1
ATOM 1010 O O . ASN A 1 132 ? -22.168 5.031 0.377 1.00 18.68 455 ASN A O 1
ATOM 1015 N N . GLN A 1 133 ? -21.578 5.609 -1.720 1.00 16.89 456 GLN A N 1
ATOM 1016 C CA . GLN A 1 133 ? -22.514 4.697 -2.364 1.00 10.07 456 GLN A CA 1
ATOM 1017 C C . GLN A 1 133 ? -21.892 3.324 -2.620 1.00 18.12 456 GLN A C 1
ATOM 1018 O O . GLN A 1 133 ? -22.535 2.448 -3.209 1.00 20.20 456 GLN A O 1
ATOM 1024 N N . GLY A 1 134 ? -20.640 3.148 -2.194 1.00 12.86 457 GLY A N 1
ATOM 1025 C CA . GLY A 1 134 ? -19.926 1.886 -2.369 1.00 14.02 457 GLY A CA 1
ATOM 1026 C C . GLY A 1 134 ? -18.814 1.920 -3.415 1.00 14.47 457 GLY A C 1
ATOM 1027 O O . GLY A 1 134 ? -18.790 2.792 -4.289 1.00 15.75 457 GLY A O 1
ATOM 1028 N N . VAL A 1 135 ? -17.877 0.978 -3.326 1.00 15.81 458 VAL A N 1
ATOM 1029 C CA . VAL A 1 135 ? -16.860 0.835 -4.367 1.00 12.62 458 VAL A CA 1
ATOM 1030 C C . VAL A 1 135 ? -17.534 0.297 -5.635 1.00 21.41 458 VAL A C 1
ATOM 1031 O O . VAL A 1 135 ? -18.107 -0.789 -5.627 1.00 22.83 458 VAL A O 1
ATOM 1035 N N . ALA A 1 136 ? -17.497 1.078 -6.711 1.00 16.97 459 ALA A N 1
ATOM 1036 C CA . ALA A 1 136 ? -18.119 0.671 -7.962 1.00 9.21 459 ALA A CA 1
ATOM 1037 C C . ALA A 1 136 ? -17.211 -0.235 -8.788 1.00 13.03 459 ALA A C 1
ATOM 1038 O O . ALA A 1 136 ? -17.636 -1.292 -9.266 1.00 16.84 459 ALA A O 1
ATOM 1040 N N . TYR A 1 137 ? -15.965 0.188 -8.973 1.00 11.22 460 TYR A N 1
ATOM 1041 C CA . TYR A 1 137 ? -15.012 -0.573 -9.776 1.00 12.24 460 TYR A CA 1
ATOM 1042 C C . TYR A 1 137 ? -13.672 -0.647 -9.055 1.00 18.04 460 TYR A C 1
ATOM 1043 O O . TYR A 1 137 ? -13.309 0.268 -8.299 1.00 12.30 460 TYR A O 1
ATOM 1052 N N . LYS A 1 138 ? -12.949 -1.741 -9.274 1.00 12.46 461 LYS A N 1
ATOM 1053 C CA . LYS A 1 138 ? -11.623 -1.913 -8.683 1.00 22.93 461 LYS A CA 1
ATOM 1054 C C . LYS A 1 138 ? -10.647 -2.480 -9.717 1.00 20.24 461 LYS A C 1
ATOM 1055 O O . LYS A 1 138 ? -11.065 -3.107 -10.692 1.00 17.88 461 LYS A O 1
ATOM 1061 N N . ASP A 1 139 ? -9.354 -2.250 -9.503 1.00 20.26 462 ASP A N 1
ATOM 1062 C CA . ASP A 1 139 ? -8.319 -2.680 -10.449 1.00 20.84 462 ASP A CA 1
ATOM 1063 C C . ASP A 1 139 ? -8.708 -2.303 -11.880 1.00 21.72 462 ASP A C 1
ATOM 1064 O O . ASP A 1 139 ? -8.898 -3.171 -12.735 1.00 15.49 462 ASP A O 1
ATOM 1069 N N . ILE A 1 140 ? -8.822 -1.002 -12.133 1.00 15.45 463 ILE A N 1
ATOM 1070 C CA . ILE A 1 140 ? -9.276 -0.522 -13.425 1.00 13.99 463 ILE A CA 1
ATOM 1071 C C . ILE A 1 140 ? -8.131 -0.435 -14.438 1.00 16.41 463 ILE A C 1
ATOM 1072 O O . ILE A 1 140 ? -6.957 -0.617 -14.099 1.00 18.45 463 ILE A O 1
ATOM 1077 N N . PHE A 1 141 ? -8.485 -0.157 -15.687 1.00 18.43 464 PHE A N 1
ATOM 1078 C CA . PHE A 1 141 ? -7.509 -0.016 -16.759 1.00 22.43 464 PHE A CA 1
ATOM 1079 C C . PHE A 1 141 ? -6.481 1.067 -16.396 1.00 23.24 464 PHE A C 1
ATOM 1080 O O . PHE A 1 141 ? -6.849 2.172 -15.996 1.00 21.81 464 PHE A O 1
ATOM 1088 N N . GLU A 1 142 ? -5.195 0.742 -16.512 1.00 16.86 465 GLU A N 1
ATOM 1089 C CA . GLU A 1 142 ? -4.139 1.720 -16.244 1.00 19.32 465 GLU A CA 1
ATOM 1090 C C . GLU A 1 142 ? -4.164 2.857 -17.269 1.00 16.38 465 GLU A C 1
ATOM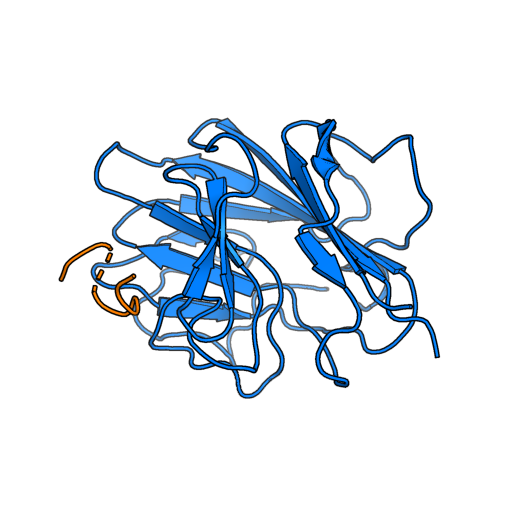 1091 O O . GLU A 1 142 ? -4.367 2.631 -18.464 1.00 18.97 465 GLU A O 1
ATOM 1097 N N . GLY A 1 143 ? -3.984 4.087 -16.803 1.00 13.79 466 GLY A N 1
ATOM 1098 C CA . GLY A 1 143 ? -3.907 5.217 -17.711 1.00 16.24 466 GLY A CA 1
ATOM 1099 C C . GLY A 1 143 ? -4.218 6.507 -16.984 1.00 19.97 466 GLY A C 1
ATOM 1100 O O . GLY A 1 143 ? -4.279 6.530 -15.755 1.00 15.03 466 GLY A O 1
ATOM 1101 N N . VAL A 1 144 ? -4.414 7.580 -17.744 1.00 15.74 467 VAL A N 1
ATOM 1102 C CA . VAL A 1 144 ? -4.716 8.887 -17.174 1.00 17.46 467 VAL A CA 1
ATOM 1103 C C . VAL A 1 144 ? -6.228 9.050 -17.213 1.00 13.84 467 VAL A C 1
ATOM 1104 O O . VAL A 1 144 ? -6.835 8.816 -18.252 1.00 16.75 467 VAL A O 1
ATOM 1108 N N . TYR A 1 145 ? -6.828 9.421 -16.083 1.00 15.62 468 TYR A N 1
ATOM 1109 C CA . TYR A 1 145 ? -8.291 9.557 -15.989 1.00 16.64 468 TYR A CA 1
ATOM 1110 C C . TYR A 1 145 ? -8.747 10.978 -15.801 1.00 13.46 468 TYR A C 1
ATOM 1111 O O . TYR A 1 145 ? -8.243 11.689 -14.925 1.00 14.76 468 TYR A O 1
ATOM 1120 N N . PHE A 1 146 ? -9.710 11.371 -16.633 1.00 12.22 469 PHE A N 1
ATOM 1121 C CA . PHE A 1 146 ? -10.276 12.717 -16.655 1.00 11.91 469 PHE A CA 1
ATOM 1122 C C . PHE A 1 146 ? -11.700 12.741 -16.103 1.00 13.88 469 PHE A C 1
ATOM 1123 O O . PHE A 1 146 ? -12.512 11.891 -16.458 1.00 10.55 469 PHE A O 1
ATOM 1131 N N . PRO A 1 147 ? -12.015 13.721 -15.240 1.00 13.99 470 PRO A N 1
ATOM 1132 C CA . PRO A 1 147 ? -13.432 13.905 -14.908 1.00 13.90 470 PRO A CA 1
ATOM 1133 C C . PRO A 1 147 ? -14.257 14.016 -16.185 1.00 14.43 470 PRO A C 1
ATOM 1134 O O . PRO A 1 147 ? -13.830 14.675 -17.136 1.00 13.36 470 PRO A O 1
ATOM 1138 N N . ALA A 1 148 ? -15.419 13.372 -16.219 1.00 9.62 471 ALA A N 1
ATOM 1139 C CA . ALA A 1 148 ? -16.176 13.291 -17.465 1.00 8.66 471 ALA A CA 1
ATOM 1140 C C . ALA A 1 148 ? -17.682 13.337 -17.236 1.00 8.35 471 ALA A C 1
ATOM 1141 O O . ALA A 1 148 ? -18.190 12.812 -16.250 1.00 10.81 471 ALA A O 1
ATOM 1143 N N . ILE A 1 149 ? -18.380 13.963 -18.172 1.00 7.33 472 ILE A N 1
ATOM 1144 C CA . ILE A 1 149 ? -19.819 14.143 -18.091 1.00 7.52 472 ILE A CA 1
ATOM 1145 C C . ILE A 1 149 ? -20.444 13.716 -19.405 1.00 10.19 472 ILE A C 1
ATOM 1146 O O . ILE A 1 149 ? -20.070 14.219 -20.468 1.00 11.19 472 ILE A O 1
ATOM 1151 N N . SER A 1 150 ? -21.397 12.793 -19.342 1.00 8.73 473 SER A N 1
ATOM 1152 C CA . SER A 1 150 ? -22.203 12.504 -20.516 1.00 12.56 473 SER A CA 1
ATOM 1153 C C . SER A 1 150 ? -23.668 12.786 -20.200 1.00 14.15 473 SER A C 1
ATOM 1154 O O . SER A 1 150 ? -24.153 12.486 -19.095 1.00 10.22 473 SER A O 1
ATOM 1157 N N . LEU A 1 151 ? -24.354 13.415 -21.150 1.00 11.96 474 LEU A N 1
ATOM 1158 C CA . LEU A 1 151 ? -25.749 13.816 -20.953 1.00 20.24 474 LEU A CA 1
ATOM 1159 C C . LEU A 1 151 ? -26.678 13.311 -22.054 1.00 16.03 474 LEU A C 1
ATOM 1160 O O . LEU A 1 151 ? -26.295 13.220 -23.223 1.00 16.36 474 LEU A O 1
ATOM 1165 N N . TYR A 1 152 ? -27.899 12.980 -21.660 1.00 9.55 475 TYR A N 1
ATOM 1166 C CA . TYR A 1 152 ? -28.920 12.532 -22.594 1.00 11.30 475 TYR A CA 1
ATOM 1167 C C . TYR A 1 152 ? -30.116 13.468 -22.502 1.00 16.51 475 TYR A C 1
ATOM 1168 O O . TYR A 1 152 ? -30.695 13.644 -21.432 1.00 11.98 475 TYR A O 1
ATOM 1177 N N . LYS A 1 153 ? -30.466 14.068 -23.635 1.00 14.68 476 LYS A N 1
ATOM 1178 C CA . LYS A 1 153 ? -31.464 15.131 -23.695 1.00 12.21 476 LYS A CA 1
ATOM 1179 C C . LYS A 1 153 ? -31.096 16.364 -22.846 1.00 14.60 476 LYS A C 1
ATOM 1180 O O . LYS A 1 153 ? -29.964 16.478 -22.367 1.00 12.89 476 LYS A O 1
ATOM 1186 N N . SER A 1 154 ? -32.036 17.293 -22.691 1.00 16.31 477 SER A N 1
ATOM 1187 C CA . SER A 1 154 ? -31.690 18.646 -22.251 1.00 21.73 477 SER A CA 1
ATOM 1188 C C . SER A 1 154 ? -31.618 18.841 -20.738 1.00 20.61 477 SER A C 1
ATOM 1189 O O . SER A 1 154 ? -32.237 19.760 -20.193 1.00 20.90 477 SER A O 1
ATOM 1192 N N . CYS A 1 155 ? -30.871 17.977 -20.060 1.00 10.16 478 CYS A N 1
ATOM 1193 C CA . CYS A 1 155 ? -30.578 18.198 -18.650 1.00 10.48 478 CYS A CA 1
ATOM 1194 C C . CYS A 1 155 ? -29.347 19.091 -18.511 1.00 16.79 478 CYS A C 1
ATOM 1195 O O . CYS A 1 155 ? -28.558 19.220 -19.447 1.00 15.73 478 CYS A O 1
ATOM 1198 N N . THR A 1 156 ? -29.191 19.692 -17.334 1.00 15.79 479 THR A N 1
ATOM 1199 C CA . THR A 1 156 ? -28.075 20.592 -17.049 1.00 17.06 479 THR A CA 1
ATOM 1200 C C . THR A 1 156 ? -27.350 20.178 -15.764 1.00 13.54 479 THR A C 1
ATOM 120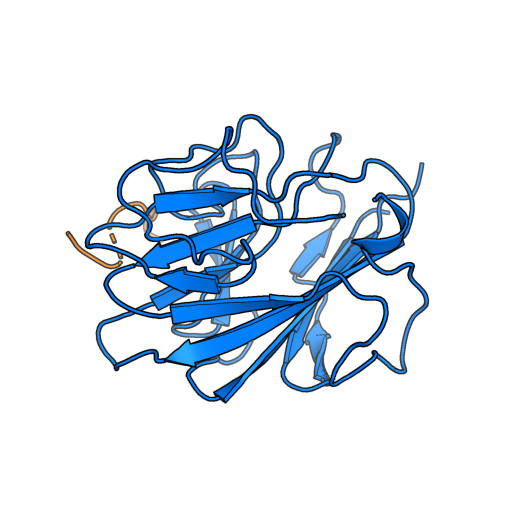1 O O . THR A 1 156 ? -27.991 19.881 -14.760 1.00 15.08 479 THR A O 1
ATOM 1205 N N . VAL A 1 157 ? -26.021 20.127 -15.806 1.00 11.94 480 VAL A N 1
ATOM 1206 C CA . VAL A 1 157 ? -25.233 19.821 -14.613 1.00 10.84 480 VAL A CA 1
ATOM 1207 C C . VAL A 1 157 ? -24.044 20.778 -14.487 1.00 12.32 480 VAL A C 1
ATOM 1208 O O . VAL A 1 157 ? -23.563 21.322 -15.480 1.00 14.22 480 VAL A O 1
ATOM 1212 N N . SER A 1 158 ? -23.593 20.999 -13.256 1.00 12.34 481 SER A N 1
ATOM 1213 C CA . SER A 1 158 ? -22.451 21.862 -12.994 1.00 14.65 481 SER A CA 1
ATOM 1214 C C . SER A 1 158 ? -21.363 21.077 -12.278 1.00 14.99 481 SER A C 1
ATOM 1215 O O . SER A 1 158 ? -21.626 20.370 -11.314 1.00 17.96 481 SER A O 1
ATOM 1218 N N . ILE A 1 159 ? -20.135 21.201 -12.752 1.00 16.09 482 ILE A N 1
ATOM 1219 C CA . ILE A 1 159 ? -19.033 20.482 -12.143 1.00 12.76 482 ILE A CA 1
ATOM 1220 C C . ILE A 1 159 ? -18.217 21.418 -11.237 1.00 18.45 482 ILE A C 1
ATOM 1221 O O . ILE A 1 159 ? -18.089 22.612 -11.505 1.00 13.82 482 ILE A O 1
ATOM 1226 N N . ASN A 1 160 ? -17.691 20.857 -10.158 1.00 16.39 483 ASN A N 1
ATOM 1227 C CA . ASN A 1 160 ? -16.856 21.577 -9.209 1.00 12.87 483 ASN A CA 1
ATOM 1228 C C . ASN A 1 160 ? -15.607 20.733 -8.981 1.00 19.91 483 ASN A C 1
ATOM 1229 O O . ASN A 1 160 ? -15.698 19.598 -8.489 1.00 14.67 483 ASN A O 1
ATOM 1234 N N . PHE A 1 161 ? -14.448 21.266 -9.364 1.00 11.63 484 PHE A N 1
ATOM 1235 C CA . PHE A 1 161 ? -13.202 20.509 -9.209 1.00 16.52 484 PHE A CA 1
ATOM 1236 C C . PHE A 1 161 ? -12.525 20.731 -7.862 1.00 19.00 484 PHE A C 1
ATOM 1237 O O . PHE A 1 161 ? -11.520 20.092 -7.556 1.00 18.63 484 PHE A O 1
ATOM 1245 N N . GLY A 1 162 ? -13.108 21.612 -7.054 1.00 12.06 485 GLY A N 1
ATOM 1246 C CA . GLY A 1 162 ? -12.540 21.993 -5.775 1.00 9.65 485 GLY A CA 1
ATOM 1247 C C . GLY A 1 162 ? -11.963 23.390 -5.867 1.00 15.29 485 GLY A C 1
ATOM 1248 O O . GLY A 1 162 ? -12.039 24.013 -6.925 1.00 12.29 485 GLY A O 1
ATOM 1249 N N . PRO A 1 163 ? -11.350 23.880 -4.777 1.00 21.53 486 PRO A N 1
ATOM 1250 C CA . PRO A 1 163 ? -11.034 23.109 -3.564 1.00 19.35 486 PRO A CA 1
ATOM 1251 C C . PRO A 1 163 ? -12.191 23.036 -2.553 1.00 17.56 486 PRO A C 1
ATOM 1252 O O . PRO A 1 163 ? -12.092 22.318 -1.564 1.00 18.65 486 PRO A O 1
ATOM 1256 N N . CYS A 1 164 ? -13.289 23.730 -2.829 1.00 18.32 487 CYS A N 1
ATOM 1257 C CA . CYS A 1 164 ? -14.399 23.804 -1.891 1.00 18.00 487 CYS A CA 1
ATOM 1258 C C . CYS A 1 164 ? -15.590 22.949 -2.302 1.00 18.87 487 CYS A C 1
ATOM 1259 O O . CYS A 1 164 ? -16.337 23.298 -3.217 1.00 20.41 487 CYS A O 1
ATOM 1262 N N . PHE A 1 165 ? -15.761 21.824 -1.612 1.00 18.72 488 PHE A N 1
ATOM 1263 C CA . PHE A 1 165 ? -16.838 20.885 -1.929 1.00 15.36 488 PHE A CA 1
ATOM 1264 C C . PHE A 1 165 ? -18.046 21.095 -1.037 1.00 17.27 488 PHE A C 1
ATOM 1265 O O . PHE A 1 165 ? -17.918 21.554 0.099 1.00 15.15 488 PHE A O 1
ATOM 1273 N N . LYS A 1 166 ? -19.223 20.783 -1.569 1.00 14.19 489 LYS A N 1
ATOM 1274 C CA . LYS A 1 166 ? -20.459 20.907 -0.799 1.00 16.35 489 LYS A CA 1
ATOM 1275 C C . LYS A 1 166 ? -20.522 19.835 0.288 1.00 19.21 489 LYS A C 1
ATOM 1276 O O . LYS A 1 166 ? -20.925 20.107 1.413 1.00 17.04 489 LYS A O 1
ATOM 1282 N N . TYR A 1 167 ? -20.113 18.620 -0.060 1.00 13.47 490 TYR A N 1
ATOM 1283 C CA . TYR A 1 167 ? -20.113 17.501 0.879 1.00 17.82 490 TYR A CA 1
ATOM 1284 C C . TYR A 1 167 ? -18.756 16.812 0.890 1.00 10.50 490 TYR A C 1
ATOM 1285 O O . TYR A 1 167 ? -18.623 15.710 0.363 1.00 16.13 490 TYR A O 1
ATOM 1294 N N . PRO A 1 168 ? -17.743 17.449 1.497 1.00 14.70 491 PRO A N 1
ATOM 1295 C CA . PRO A 1 168 ? -16.432 16.785 1.545 1.00 17.01 491 PRO A CA 1
ATOM 1296 C C . PRO A 1 168 ? -16.506 15.456 2.309 1.00 17.13 491 PRO A C 1
ATOM 1297 O O . PRO A 1 168 ? -16.853 15.440 3.486 1.00 19.71 491 PRO A O 1
ATOM 1301 N N . PRO A 1 169 ? -16.185 14.340 1.644 1.00 17.51 492 PRO A N 1
ATOM 1302 C CA . PRO A 1 169 ? -16.307 13.040 2.315 1.00 24.93 492 PRO A CA 1
ATOM 1303 C C . PRO A 1 169 ? -15.551 12.949 3.647 1.00 26.72 492 PRO A C 1
ATOM 1304 O O . PRO A 1 169 ? -14.404 13.386 3.772 1.00 22.11 492 PRO A O 1
ATOM 1308 N N . LYS A 1 170 ? -16.212 12.361 4.636 1.00 30.45 493 LYS A N 1
ATOM 1309 C CA . LYS A 1 170 ? -15.634 12.201 5.963 1.00 33.37 493 LYS A CA 1
ATOM 1310 C C . LYS A 1 170 ? -14.710 10.992 6.039 1.00 31.97 493 LYS A C 1
ATOM 1311 O O . LYS A 1 170 ? -13.795 10.954 6.857 1.00 37.76 493 LYS A O 1
ATOM 1313 N N . ASP A 1 171 ? -14.943 10.017 5.167 1.00 33.02 494 ASP A N 1
ATOM 1314 C CA . ASP A 1 171 ? -14.386 8.670 5.335 1.00 34.21 494 ASP A CA 1
ATOM 1315 C C . ASP A 1 171 ? -13.079 8.358 4.599 1.00 31.28 494 ASP A C 1
ATOM 1316 O O . ASP A 1 171 ? -12.539 7.265 4.750 1.00 37.39 494 ASP A O 1
ATOM 1321 N N . LEU A 1 172 ? -12.570 9.288 3.798 1.00 31.94 495 LEU A N 1
ATOM 1322 C CA . LEU A 1 172 ? -11.281 9.047 3.143 1.00 35.15 495 LEU A CA 1
ATOM 1323 C C . LEU A 1 172 ? -10.495 10.305 2.787 1.00 28.17 495 LEU A C 1
ATOM 1324 O O . LEU A 1 172 ? -11.018 11.413 2.843 1.00 27.81 495 LEU A O 1
ATOM 1329 N N . THR A 1 173 ? -9.227 10.108 2.434 1.00 28.69 496 THR A N 1
ATOM 1330 C CA . THR A 1 173 ? -8.346 11.198 2.035 1.00 26.00 496 THR A CA 1
ATOM 1331 C C . THR A 1 173 ? -8.195 11.266 0.518 1.00 21.94 496 THR A C 1
ATOM 1332 O O . THR A 1 173 ? -8.248 10.247 -0.177 1.00 20.91 496 THR A O 1
ATOM 1336 N N . TYR A 1 174 ? -7.975 12.477 0.019 1.00 19.82 497 TYR A N 1
ATOM 1337 C CA . TYR A 1 174 ? -7.886 12.737 -1.412 1.00 16.32 497 TYR A CA 1
ATOM 1338 C C . TYR A 1 174 ? -7.333 14.142 -1.614 1.00 22.23 497 TYR A C 1
ATOM 1339 O O . TYR A 1 174 ? -7.253 14.926 -0.659 1.00 17.80 497 TYR A O 1
ATOM 1348 N N . ARG A 1 175 ? -6.977 14.468 -2.855 1.00 15.01 498 ARG A N 1
ATOM 1349 C CA . ARG A 1 175 ? -6.800 15.863 -3.264 1.00 12.78 498 ARG A CA 1
ATOM 1350 C C . ARG A 1 175 ? -7.939 16.289 -4.219 1.00 11.60 498 ARG A C 1
ATOM 1351 O O . ARG A 1 175 ? -8.451 15.476 -4.981 1.00 11.99 498 ARG A O 1
ATOM 1359 N N . PRO A 1 176 ? -8.343 17.565 -4.171 1.00 13.30 499 PRO A N 1
ATOM 1360 C CA . PRO A 1 176 ? -9.328 18.061 -5.139 1.00 15.03 499 PRO A CA 1
ATOM 1361 C C . PRO A 1 176 ? -8.711 18.098 -6.530 1.00 16.26 499 PRO A C 1
ATOM 1362 O O . PRO A 1 176 ? -7.517 18.379 -6.650 1.00 12.97 499 PRO A O 1
ATOM 1366 N N . MET A 1 177 ? -9.499 17.799 -7.560 1.00 18.54 500 MET A N 1
ATOM 1367 C CA . MET A 1 177 ? -8.997 17.849 -8.931 1.00 14.39 500 MET A CA 1
ATOM 1368 C C . MET A 1 177 ? -8.343 19.194 -9.246 1.00 14.43 500 MET A C 1
ATOM 1369 O O . MET A 1 177 ? -7.446 19.261 -10.079 1.00 13.77 500 MET A O 1
ATOM 1374 N N . SER A 1 178 ? -8.800 20.252 -8.572 1.00 16.00 501 SER A N 1
ATOM 1375 C CA . SER A 1 178 ? -8.290 21.612 -8.770 1.00 14.33 501 SER A CA 1
ATOM 1376 C C . SER A 1 178 ? -6.802 21.730 -8.446 1.00 17.58 501 SER A C 1
ATOM 1377 O O . SER A 1 178 ? -6.134 22.656 -8.906 1.00 20.12 501 SER A O 1
ATOM 1380 N N . ASP A 1 179 ? -6.288 20.790 -7.657 1.00 13.30 502 ASP A N 1
ATOM 1381 C CA . ASP A 1 179 ? -4.862 20.745 -7.351 1.00 14.39 502 ASP A CA 1
ATOM 1382 C C . ASP A 1 179 ? -4.023 20.539 -8.603 1.00 18.52 502 ASP A C 1
ATOM 1383 O O . ASP A 1 179 ? -2.842 20.873 -8.612 1.00 20.77 502 ASP A O 1
ATOM 1388 N N . MET A 1 180 ? -4.638 19.990 -9.651 1.00 17.00 503 MET A N 1
ATOM 1389 C CA . MET A 1 180 ? -3.952 19.763 -10.917 1.00 18.36 503 MET A CA 1
ATOM 1390 C C . MET A 1 180 ? -3.839 21.039 -11.756 1.00 19.23 503 MET A C 1
ATOM 1391 O O . MET A 1 180 ? -3.013 21.117 -12.653 1.00 17.66 503 MET A O 1
ATOM 1396 N N . GLY A 1 181 ? -4.681 22.029 -11.476 1.00 20.23 504 GLY A N 1
ATOM 1397 C CA . GLY A 1 181 ? -4.707 23.242 -12.281 1.00 27.65 504 GLY A CA 1
ATOM 1398 C C . GLY A 1 181 ? -3.749 24.320 -11.807 1.00 40.37 504 GLY A C 1
ATOM 1399 O O . GLY A 1 181 ? -2.526 24.178 -11.893 1.00 37.41 504 GLY A O 1
ATOM 1400 N N . GLU B 2 1 ? -33.577 9.072 -30.352 1.00 27.83 347 GLU B N 1
ATOM 1401 C CA . GLU B 2 1 ? -32.669 8.084 -29.780 1.00 25.70 347 GLU B CA 1
ATOM 1402 C C . GLU B 2 1 ? -33.060 7.731 -28.346 1.00 18.70 347 GLU B C 1
ATOM 1403 O O . GLU B 2 1 ? -33.509 8.598 -27.591 1.00 20.86 347 GLU B O 1
ATOM 1409 N N . ARG B 2 2 ? -32.888 6.466 -27.971 1.00 13.45 348 ARG B N 1
ATOM 1410 C CA A ARG B 2 2 ? -33.232 6.009 -26.619 0.56 20.81 348 ARG B CA 1
ATOM 1411 C CA B ARG B 2 2 ? -33.234 6.006 -26.626 0.44 20.77 348 ARG B CA 1
ATOM 1412 C C . ARG B 2 2 ? -32.072 6.172 -25.643 1.00 20.26 348 ARG B C 1
ATOM 1413 O O . ARG B 2 2 ? -30.908 6.185 -26.048 1.00 19.52 348 ARG B O 1
ATOM 1428 N N . GLU B 2 3 ? -32.397 6.296 -24.352 1.00 16.61 349 GLU B N 1
ATOM 1429 C CA . GLU B 2 3 ? -31.384 6.449 -23.293 1.00 19.82 349 GLU B CA 1
ATOM 1430 C C . GLU B 2 3 ? -30.459 5.239 -23.250 1.00 18.25 349 GLU B C 1
ATOM 1431 O O . GLU B 2 3 ? -29.240 5.367 -23.053 1.00 16.18 349 GLU B O 1
ATOM 1447 N N . GLU B 2 5 ? -29.775 3.237 -25.758 1.00 18.11 351 GLU B N 1
ATOM 1448 C CA . GLU B 2 5 ? -29.479 2.886 -27.149 1.00 22.81 351 GLU B CA 1
ATOM 1449 C C . GLU B 2 5 ? -28.167 2.121 -27.341 1.00 19.47 351 GLU B C 1
ATOM 1450 O O . GLU B 2 5 ? -28.046 1.277 -28.235 1.00 15.88 351 GLU B O 1
ATOM 1456 N N . PHE B 2 6 ? -27.179 2.438 -26.514 1.00 11.21 352 PHE B N 1
ATOM 1457 C CA . PHE B 2 6 ? -25.837 1.887 -26.674 1.00 11.34 352 PHE B CA 1
ATOM 1458 C C . PHE B 2 6 ? -25.603 0.642 -25.815 1.00 16.76 352 PHE B C 1
ATOM 1459 O O . PHE B 2 6 ? -24.521 0.059 -25.855 1.00 24.48 352 PHE B O 1
ATOM 1467 N N . ASP B 2 7 ? -26.589 0.246 -25.017 1.00 16.26 353 ASP B N 1
ATOM 1468 C CA . ASP B 2 7 ? -26.297 -0.710 -23.946 1.00 17.77 353 ASP B CA 1
ATOM 1469 C C . ASP B 2 7 ? -26.457 -2.165 -24.360 1.00 17.20 353 ASP B C 1
ATOM 1470 O O . ASP B 2 7 ? -27.423 -2.527 -25.014 1.00 16.62 353 ASP B O 1
ATOM 1475 N N . ILE B 2 8 ? -25.496 -2.988 -23.956 1.00 18.88 354 ILE B N 1
ATOM 1476 C CA . ILE B 2 8 ? -25.523 -4.428 -24.210 1.00 20.86 354 ILE B CA 1
ATOM 1477 C C . ILE B 2 8 ? -26.583 -5.113 -23.343 1.00 21.10 354 ILE B C 1
ATOM 1478 O O . ILE B 2 8 ? -26.710 -4.826 -22.159 1.00 14.04 354 ILE B O 1
ATOM 1483 N N . GLU B 2 9 ? -27.360 -6.010 -23.937 1.00 24.02 355 GLU B N 1
ATOM 1484 C CA . GLU B 2 9 ? -28.437 -6.652 -23.191 1.00 28.63 355 GLU B CA 1
ATOM 1485 C C . GLU B 2 9 ? -27.936 -7.794 -22.305 1.00 31.43 355 GLU B C 1
ATOM 1486 O O . GLU B 2 9 ? -26.868 -8.370 -22.546 1.00 26.81 355 GLU B O 1
ATOM 1492 N N . ASP B 2 10 ? -28.709 -8.105 -21.268 1.00 38.04 356 ASP B N 1
ATOM 1493 C CA . ASP B 2 10 ? -28.447 -9.267 -20.426 1.00 46.02 356 ASP B CA 1
ATOM 1494 C C . ASP B 2 10 ? -29.273 -10.466 -20.902 1.00 44.96 356 ASP B C 1
ATOM 1495 O O . ASP B 2 10 ? -29.557 -10.608 -22.097 1.00 40.41 356 ASP B O 1
#

Secondary structure (DSSP, 8-state):
---EEEEEE-TTSEE-TTSSEEE--SS-EEEEES--BSSEEEEEEEEEEE--TT-EEEEEEE-TTS-TTS-TTSSTTEEEEETTTT-EEETTEEE--S----TT-EEEEEEEE----EEEEEETTEEEEEEEESPPPS-BEEEEEEESS-EEEEE-SSS-SS--SS---EEGGGG-/-----PPP-